Protein AF-A0A349JXS8-F1 (afdb_monomer_lite)

Sequence (190 aa):
MELCLYDNEHGYYSSHVRTIGAGGDFAPTPTLAGILAKALAQTIRLSGLQDVIEIGAGHLATALRRELKPPFLRFRKQPRYHLVERAPRLQSVLRKQLGCSVRFHATMENALQATSGTAFIFSNELVDAFTVRVFRKGEGHWQELVLEASRTGIEEQWHPAGRLPDSSLLRQSWTSGQRLEVHASCRQWL

Structure (mmCIF, N/CA/C/O backbone):
data_AF-A0A349JXS8-F1
#
_entry.id   AF-A0A349JXS8-F1
#
loop_
_atom_site.group_PDB
_atom_site.id
_atom_site.type_symbol
_atom_site.label_atom_id
_atom_site.label_alt_id
_atom_site.label_comp_id
_atom_site.label_asym_id
_atom_site.label_entity_id
_atom_site.label_seq_id
_atom_site.pdbx_PDB_ins_code
_atom_site.Cartn_x
_atom_site.Cartn_y
_atom_site.Cartn_z
_atom_site.occupancy
_atom_site.B_iso_or_equiv
_atom_site.auth_seq_id
_atom_site.auth_comp_id
_atom_site.auth_asym_id
_atom_site.auth_atom_id
_atom_site.pdbx_PDB_model_num
ATOM 1 N N . MET A 1 1 ? 11.275 -3.592 -9.432 1.00 89.88 1 MET A N 1
ATOM 2 C CA . MET A 1 1 ? 10.717 -3.199 -8.116 1.00 89.88 1 MET A CA 1
ATOM 3 C C . MET A 1 1 ? 10.484 -4.384 -7.191 1.00 89.88 1 MET A C 1
ATOM 5 O O . MET A 1 1 ? 10.912 -4.297 -6.054 1.00 89.88 1 MET A O 1
ATOM 9 N N . GLU A 1 2 ? 9.843 -5.473 -7.637 1.00 88.62 2 GLU A N 1
ATOM 10 C CA . GLU A 1 2 ? 9.452 -6.589 -6.751 1.00 88.62 2 GLU A CA 1
ATOM 11 C C . GLU A 1 2 ? 10.600 -7.140 -5.897 1.00 88.62 2 GLU A C 1
ATOM 13 O O . GLU A 1 2 ? 10.480 -7.175 -4.677 1.00 88.62 2 GLU A O 1
ATOM 18 N N . LEU A 1 3 ? 11.741 -7.451 -6.523 1.00 88.25 3 LEU A N 1
ATOM 19 C CA . LEU A 1 3 ? 12.951 -7.898 -5.824 1.00 88.25 3 LEU A CA 1
ATOM 20 C C . LEU A 1 3 ? 13.430 -6.874 -4.781 1.00 88.25 3 LEU A C 1
ATOM 22 O O . LEU A 1 3 ? 13.660 -7.215 -3.629 1.00 88.25 3 LEU A O 1
ATOM 26 N N . CYS A 1 4 ? 13.530 -5.598 -5.157 1.00 88.00 4 CYS A N 1
ATOM 27 C CA . CYS A 1 4 ? 14.042 -4.549 -4.272 1.00 88.00 4 CYS A CA 1
ATOM 28 C C . CYS A 1 4 ? 13.123 -4.264 -3.075 1.00 88.00 4 CYS A C 1
ATOM 30 O O . CYS A 1 4 ? 13.606 -3.841 -2.029 1.00 88.00 4 CYS A O 1
ATOM 32 N N . LEU A 1 5 ? 11.809 -4.458 -3.219 1.00 82.69 5 LEU A N 1
ATOM 33 C CA . LEU A 1 5 ? 10.831 -4.134 -2.179 1.00 82.69 5 LEU A CA 1
ATOM 34 C C . LEU A 1 5 ? 10.486 -5.336 -1.298 1.00 82.69 5 LEU A C 1
ATOM 36 O O . LEU A 1 5 ? 10.387 -5.183 -0.082 1.00 82.69 5 LEU A O 1
ATOM 40 N N . TYR A 1 6 ? 10.309 -6.514 -1.897 1.00 82.06 6 TYR A N 1
ATOM 41 C CA . TYR A 1 6 ? 9.624 -7.642 -1.262 1.00 82.06 6 TYR A CA 1
ATOM 42 C C . TYR A 1 6 ? 10.435 -8.935 -1.199 1.00 82.06 6 TYR A C 1
ATOM 44 O O . TYR A 1 6 ? 9.942 -9.897 -0.610 1.00 82.06 6 TYR A O 1
ATOM 52 N N . ASP A 1 7 ? 11.651 -8.983 -1.755 1.00 87.56 7 ASP A N 1
ATOM 53 C CA . ASP A 1 7 ? 12.538 -10.132 -1.546 1.00 87.56 7 ASP A CA 1
ATOM 54 C C . ASP A 1 7 ? 12.690 -10.431 -0.046 1.00 87.56 7 ASP A C 1
ATOM 56 O O . ASP A 1 7 ? 12.761 -9.513 0.772 1.00 87.56 7 ASP A O 1
ATOM 60 N N . ASN A 1 8 ? 12.693 -11.706 0.337 1.00 79.12 8 ASN A N 1
ATOM 61 C CA . ASN A 1 8 ? 12.634 -12.090 1.750 1.00 79.12 8 ASN A CA 1
ATOM 62 C C . ASN A 1 8 ? 13.897 -11.687 2.527 1.00 79.12 8 ASN A C 1
ATOM 64 O O . ASN A 1 8 ? 13.804 -11.377 3.715 1.00 79.12 8 ASN A O 1
ATOM 68 N N . GLU A 1 9 ? 15.058 -11.690 1.871 1.00 81.56 9 GLU A N 1
ATOM 69 C CA . GLU A 1 9 ? 16.355 -11.438 2.506 1.00 81.56 9 GLU A CA 1
ATOM 70 C C . GLU A 1 9 ? 16.818 -9.994 2.291 1.00 81.56 9 GLU A C 1
ATOM 72 O O . GLU A 1 9 ? 17.279 -9.330 3.221 1.00 81.56 9 GLU A O 1
ATOM 77 N N . HIS A 1 10 ? 16.646 -9.473 1.078 1.00 82.75 10 HIS A N 1
ATOM 78 C CA . HIS A 1 10 ? 17.210 -8.193 0.648 1.00 82.75 10 HIS A CA 1
ATOM 79 C C . HIS A 1 10 ? 16.150 -7.119 0.387 1.00 82.75 10 HIS A C 1
ATOM 81 O O . HIS A 1 10 ? 16.497 -5.946 0.255 1.00 82.75 10 HIS A O 1
ATOM 87 N N . GLY A 1 11 ? 14.868 -7.489 0.339 1.00 83.62 11 GLY A N 1
ATOM 88 C CA . GLY A 1 11 ? 13.778 -6.565 0.053 1.00 83.62 11 GLY A CA 1
ATOM 89 C C . GLY A 1 11 ? 13.603 -5.532 1.160 1.00 83.62 11 GLY A C 1
ATOM 90 O O . GLY A 1 11 ? 13.585 -5.867 2.346 1.00 83.62 11 GLY A O 1
ATOM 91 N N . TYR A 1 12 ? 13.433 -4.268 0.778 1.00 80.31 12 TYR A N 1
ATOM 92 C CA . TYR A 1 12 ? 13.311 -3.143 1.701 1.00 80.31 12 TYR A CA 1
ATOM 93 C C . TYR A 1 12 ? 12.241 -3.377 2.784 1.00 80.31 12 TYR A C 1
ATOM 95 O O . TYR A 1 12 ? 12.527 -3.248 3.979 1.00 80.31 12 TYR A O 1
ATOM 103 N N . TYR A 1 13 ? 11.033 -3.810 2.401 1.00 74.81 13 TYR A N 1
ATOM 104 C CA . TYR A 1 13 ? 9.946 -4.054 3.355 1.00 74.81 13 TYR A CA 1
ATOM 105 C C . TYR A 1 13 ? 10.142 -5.324 4.197 1.00 74.81 13 TYR A C 1
ATOM 107 O O . TYR A 1 13 ? 9.644 -5.397 5.323 1.00 74.81 13 TYR A O 1
ATOM 115 N N . SER A 1 14 ? 10.892 -6.304 3.692 1.00 71.81 14 SER A N 1
ATOM 116 C CA . SER A 1 14 ? 11.124 -7.586 4.368 1.00 71.81 14 SER A CA 1
ATOM 117 C C . SER A 1 14 ? 12.258 -7.512 5.396 1.00 71.81 14 SER A C 1
ATOM 119 O O . SER A 1 14 ? 12.104 -7.978 6.529 1.00 71.81 14 SER A O 1
ATOM 121 N N . SER A 1 15 ? 13.391 -6.896 5.044 1.00 68.50 15 SER A N 1
ATOM 122 C CA . SER A 1 15 ? 14.611 -6.930 5.861 1.00 68.50 15 SER A CA 1
ATOM 123 C C . SER A 1 15 ? 14.929 -5.615 6.577 1.00 68.50 15 SER A C 1
ATOM 125 O O . SER A 1 15 ? 15.441 -5.642 7.708 1.00 68.50 15 SER A O 1
ATOM 127 N N . HIS A 1 16 ? 14.554 -4.469 6.000 1.00 61.09 16 HIS A N 1
ATOM 128 C CA . HIS A 1 16 ? 14.987 -3.151 6.480 1.00 61.09 16 HIS A CA 1
ATOM 129 C C . HIS A 1 16 ? 13.964 -2.407 7.338 1.00 61.09 16 HIS A C 1
ATOM 131 O O . HIS A 1 16 ? 14.353 -1.493 8.068 1.00 61.09 16 HIS A O 1
ATOM 137 N N . VAL A 1 17 ? 12.695 -2.826 7.371 1.00 58.53 17 VAL A N 1
ATOM 138 C CA . VAL A 1 17 ? 11.702 -2.181 8.244 1.00 58.53 17 VAL A CA 1
ATOM 139 C C . VAL A 1 17 ? 11.952 -2.570 9.701 1.00 58.53 17 VAL A C 1
ATOM 141 O O . VAL A 1 17 ? 11.434 -3.553 10.236 1.00 58.53 17 VAL A O 1
ATOM 144 N N . ARG A 1 18 ? 12.814 -1.790 10.359 1.00 52.78 18 ARG A N 1
ATOM 145 C CA . ARG A 1 18 ? 13.122 -1.914 11.787 1.00 52.78 18 ARG A CA 1
ATOM 146 C C . ARG A 1 18 ? 12.075 -1.210 12.653 1.00 52.78 18 ARG A C 1
ATOM 148 O O . ARG A 1 18 ? 11.814 -1.687 13.756 1.00 52.78 18 ARG A O 1
ATOM 155 N N . THR A 1 19 ? 11.443 -0.144 12.154 1.00 51.47 19 THR A N 1
ATOM 156 C CA . THR A 1 19 ? 10.466 0.675 12.893 1.00 51.47 19 THR A CA 1
ATOM 157 C C . THR A 1 19 ? 9.441 1.343 11.972 1.00 51.47 19 THR A C 1
ATOM 159 O O . THR A 1 19 ? 9.799 1.855 10.919 1.00 51.47 19 THR A O 1
ATOM 162 N N . ILE A 1 20 ? 8.178 1.402 12.411 1.00 54.22 20 ILE A N 1
ATOM 163 C CA . ILE A 1 20 ? 7.131 2.279 11.856 1.00 54.22 20 ILE A CA 1
ATOM 164 C C . ILE A 1 20 ? 7.114 3.563 12.708 1.00 54.22 20 ILE A C 1
ATOM 166 O O . ILE A 1 20 ? 6.887 3.474 13.918 1.00 54.22 20 ILE A O 1
ATOM 170 N N . GLY A 1 21 ? 7.342 4.743 12.115 1.00 54.16 21 GLY A N 1
ATOM 171 C CA . GLY A 1 21 ? 7.284 6.046 12.807 1.00 54.16 21 GLY A CA 1
ATOM 172 C C . GLY A 1 21 ? 8.467 6.975 12.507 1.00 54.16 21 GLY A C 1
ATOM 173 O O . GLY A 1 21 ? 9.264 6.668 11.635 1.00 54.16 21 GLY A O 1
ATOM 174 N N . ALA A 1 22 ? 8.581 8.086 13.252 1.00 46.62 22 ALA A N 1
ATOM 175 C CA . ALA A 1 22 ? 9.422 9.279 13.005 1.00 46.62 22 ALA A CA 1
ATOM 176 C C . ALA A 1 22 ? 10.937 9.084 12.730 1.00 46.62 22 ALA A C 1
ATOM 178 O O . ALA A 1 22 ? 11.629 10.067 12.493 1.00 46.62 22 ALA A O 1
ATOM 179 N N . GLY A 1 23 ? 11.451 7.854 12.774 1.00 48.62 23 GLY A N 1
ATOM 180 C CA . GLY A 1 23 ? 12.823 7.501 12.389 1.00 48.62 23 GLY A CA 1
ATOM 181 C C . GLY A 1 23 ? 12.916 6.541 11.195 1.00 48.62 23 GLY A C 1
ATOM 182 O O . GLY A 1 23 ? 13.967 5.943 11.003 1.00 48.62 23 GLY A O 1
ATOM 183 N N . GLY A 1 24 ? 11.824 6.325 10.457 1.00 55.38 24 GLY A N 1
ATOM 184 C CA . GLY A 1 24 ? 11.805 5.568 9.202 1.00 55.38 24 GLY A CA 1
ATOM 185 C C . GLY A 1 24 ? 11.680 6.490 7.990 1.00 55.38 24 GLY A C 1
ATOM 186 O O . GLY A 1 24 ? 11.172 7.604 8.112 1.00 55.38 24 GLY A O 1
ATOM 187 N N . ASP A 1 25 ? 12.091 5.999 6.820 1.00 55.94 25 ASP A N 1
ATOM 188 C CA . ASP A 1 25 ? 12.195 6.789 5.579 1.00 55.94 25 ASP A CA 1
ATOM 189 C C . ASP A 1 25 ? 10.840 7.312 5.054 1.00 55.94 25 ASP A C 1
ATOM 191 O O . ASP A 1 25 ? 10.799 8.209 4.219 1.00 55.94 25 ASP A O 1
ATOM 195 N N . PHE A 1 26 ? 9.728 6.788 5.585 1.00 54.62 26 PHE A N 1
ATOM 196 C CA . PHE A 1 26 ? 8.354 7.063 5.147 1.00 54.62 26 PHE A CA 1
ATOM 197 C C . PHE A 1 26 ? 7.453 7.595 6.268 1.00 54.62 26 PHE A C 1
ATOM 199 O O . PHE A 1 26 ? 6.250 7.357 6.269 1.00 54.62 26 PHE A O 1
ATOM 206 N N . ALA A 1 27 ? 8.004 8.255 7.288 1.00 55.78 27 ALA A N 1
ATOM 207 C CA . ALA A 1 27 ? 7.174 8.819 8.349 1.00 55.78 27 ALA A CA 1
ATOM 208 C C . ALA A 1 27 ? 6.553 10.155 7.907 1.00 55.78 27 ALA A C 1
ATOM 210 O O . ALA A 1 27 ? 7.287 11.139 7.773 1.00 55.78 27 ALA A O 1
ATOM 211 N N . PRO A 1 28 ? 5.214 10.269 7.774 1.00 56.38 28 PRO A N 1
ATOM 212 C CA . PRO A 1 28 ? 4.590 11.581 7.743 1.00 56.38 28 PRO A CA 1
ATOM 213 C C . PRO A 1 28 ? 4.940 12.295 9.048 1.00 56.38 28 PRO A C 1
ATOM 215 O O . PRO A 1 28 ? 5.047 11.658 10.105 1.00 56.38 28 PRO A O 1
ATOM 218 N N . THR A 1 29 ? 5.080 13.620 9.008 1.00 60.66 29 THR A N 1
ATOM 219 C CA . THR A 1 29 ? 5.251 14.376 10.254 1.00 60.66 29 THR A CA 1
ATOM 220 C C . THR A 1 29 ? 4.108 14.015 11.220 1.00 60.66 29 THR A C 1
ATOM 222 O O . THR A 1 29 ? 2.950 13.937 10.790 1.00 60.66 29 THR A O 1
ATOM 225 N N . PRO A 1 30 ? 4.379 13.788 12.521 1.00 64.88 30 PRO A N 1
ATOM 226 C CA . PRO A 1 30 ? 3.350 13.375 13.482 1.00 64.88 30 PRO A CA 1
ATOM 227 C C . PRO A 1 30 ? 2.107 14.283 13.487 1.00 64.88 30 PRO A C 1
ATOM 229 O O . PRO A 1 30 ? 0.989 13.828 13.736 1.00 64.88 30 PRO A O 1
ATOM 232 N N . THR A 1 31 ? 2.294 15.564 13.160 1.00 61.56 31 THR A N 1
ATOM 233 C CA . THR A 1 31 ? 1.234 16.565 12.998 1.00 61.56 31 THR A CA 1
ATOM 234 C C . THR A 1 31 ? 0.259 16.216 11.872 1.00 61.56 31 THR A C 1
ATOM 236 O O . THR A 1 31 ? -0.954 16.276 12.080 1.00 61.56 31 THR A O 1
ATOM 239 N N . LEU A 1 32 ? 0.759 15.809 10.699 1.00 77.38 32 LEU A N 1
ATOM 240 C CA . LEU A 1 32 ? -0.082 15.448 9.555 1.00 77.38 32 LEU A CA 1
ATOM 241 C C . LEU A 1 32 ? -0.890 14.177 9.845 1.00 77.38 32 LEU A C 1
ATOM 243 O O . LEU A 1 32 ? -2.099 14.142 9.609 1.00 77.38 32 LEU A O 1
ATOM 247 N N . ALA A 1 33 ? -0.248 13.176 10.457 1.00 78.62 33 ALA A N 1
ATOM 248 C CA . ALA A 1 33 ? -0.912 11.942 10.871 1.00 78.62 33 ALA A CA 1
ATOM 249 C C . ALA A 1 33 ? -2.049 12.204 11.877 1.00 78.62 33 ALA A C 1
ATOM 251 O O . ALA A 1 33 ? -3.106 11.582 11.790 1.00 78.62 33 ALA A O 1
ATOM 252 N N . GLY A 1 34 ? -1.871 13.151 12.805 1.00 85.75 34 GLY A N 1
ATOM 253 C CA . GLY A 1 34 ? -2.906 13.532 13.770 1.00 85.75 34 GLY A CA 1
ATOM 254 C C . GLY A 1 34 ? -4.137 14.182 13.128 1.00 85.75 34 GLY A C 1
ATOM 255 O O . GLY A 1 34 ? -5.267 13.819 13.461 1.00 85.75 34 GLY A O 1
ATOM 256 N N . ILE A 1 35 ? -3.936 15.115 12.192 1.00 89.38 35 ILE A N 1
ATOM 257 C CA . ILE A 1 35 ? -5.039 15.786 11.482 1.00 89.38 35 ILE A CA 1
ATOM 258 C C . ILE A 1 35 ? -5.816 14.774 10.635 1.00 89.38 35 ILE A C 1
ATOM 260 O O . ILE A 1 35 ? -7.047 14.718 10.719 1.00 89.38 35 ILE A O 1
ATOM 264 N N . LEU A 1 36 ? -5.103 13.935 9.879 1.00 90.19 36 LEU A N 1
ATOM 265 C CA . LEU A 1 36 ? -5.710 12.901 9.045 1.00 90.19 36 LEU A CA 1
ATOM 266 C C . LEU A 1 36 ? -6.485 11.879 9.888 1.00 90.19 36 LEU A C 1
ATOM 268 O O . LEU A 1 36 ? -7.635 11.570 9.578 1.00 90.19 36 LEU A O 1
ATOM 272 N N . ALA A 1 37 ? -5.904 11.416 10.998 1.00 91.94 37 ALA A N 1
ATOM 273 C CA . ALA A 1 37 ? -6.568 10.508 11.929 1.00 91.94 37 ALA A CA 1
ATOM 274 C C . ALA A 1 37 ? -7.878 11.091 12.471 1.00 91.94 37 ALA A C 1
ATOM 276 O O . ALA A 1 37 ? -8.882 10.383 12.547 1.00 91.94 37 ALA A O 1
ATOM 277 N N . LYS A 1 38 ? -7.896 12.382 12.822 1.00 92.50 38 LYS A N 1
ATOM 278 C CA . LYS A 1 38 ? -9.097 13.048 13.336 1.00 92.50 38 LYS A CA 1
ATOM 279 C C . LYS A 1 38 ? -10.196 13.127 12.276 1.00 92.50 38 LYS A C 1
ATOM 281 O O . LYS A 1 38 ? -11.349 12.812 12.576 1.00 92.50 38 LYS A O 1
ATOM 286 N N . ALA A 1 39 ? -9.838 13.496 11.045 1.00 93.56 39 ALA A N 1
ATOM 287 C CA . ALA A 1 39 ? -10.770 13.538 9.920 1.00 93.56 39 ALA A CA 1
ATOM 288 C C . ALA A 1 39 ? -11.343 12.144 9.613 1.00 93.56 39 ALA A C 1
ATOM 290 O O . ALA A 1 39 ? -12.562 11.970 9.576 1.00 93.56 39 ALA A O 1
ATOM 291 N N . LEU A 1 40 ? -10.485 11.124 9.505 1.00 94.06 40 LEU A N 1
ATOM 292 C CA . LEU A 1 40 ? -10.905 9.736 9.289 1.00 94.06 40 LEU A CA 1
ATOM 293 C C . LEU A 1 40 ? -11.802 9.225 10.415 1.00 94.06 40 LEU A C 1
ATOM 295 O O . LEU A 1 40 ? -12.845 8.631 10.152 1.00 94.06 40 LEU A O 1
ATOM 299 N N . ALA A 1 41 ? -11.457 9.495 11.675 1.00 93.38 41 ALA A N 1
ATOM 300 C CA . ALA A 1 41 ? -12.266 9.081 12.815 1.00 93.38 41 ALA A CA 1
ATOM 301 C C . ALA A 1 41 ? -13.658 9.730 12.818 1.00 93.38 41 ALA A C 1
ATOM 303 O O . ALA A 1 41 ? -14.605 9.146 13.349 1.00 93.38 41 ALA A O 1
ATOM 304 N N . GLN A 1 42 ? -13.806 10.938 12.268 1.00 92.31 42 GLN A N 1
ATOM 305 C CA . GLN A 1 42 ? -15.110 11.567 12.078 1.00 92.31 42 GLN A CA 1
ATOM 306 C C . GLN A 1 42 ? -15.893 10.874 10.960 1.00 92.31 42 GLN A C 1
ATOM 308 O O . GLN A 1 42 ? -17.037 10.485 11.190 1.00 92.31 42 GLN A O 1
ATOM 313 N N . THR A 1 43 ? -15.277 10.647 9.800 1.00 94.19 43 THR A N 1
ATOM 314 C CA . THR A 1 43 ? -15.910 9.961 8.661 1.00 94.19 43 THR A CA 1
ATOM 315 C C . THR A 1 43 ? -16.351 8.542 9.022 1.00 94.19 43 THR A C 1
ATOM 317 O O . THR A 1 43 ? -17.492 8.167 8.766 1.00 94.19 43 THR A O 1
ATOM 320 N N . ILE A 1 44 ? -15.502 7.782 9.720 1.00 93.75 44 ILE A N 1
ATOM 321 C CA . ILE A 1 44 ? -15.827 6.445 10.235 1.00 93.75 44 ILE A CA 1
ATOM 322 C C . ILE A 1 44 ? -17.059 6.503 11.141 1.00 93.75 44 ILE A C 1
ATOM 324 O O . ILE A 1 44 ? -17.981 5.709 10.982 1.00 93.75 44 ILE A O 1
ATOM 328 N N . ARG A 1 45 ? -17.127 7.462 12.072 1.00 90.75 45 ARG A N 1
ATOM 329 C CA . ARG A 1 45 ? -18.293 7.603 12.958 1.00 90.75 45 ARG A CA 1
ATOM 330 C C . ARG A 1 45 ? -19.565 7.975 12.205 1.00 90.75 45 ARG A C 1
ATOM 332 O O . ARG A 1 45 ? -20.626 7.472 12.560 1.00 90.75 45 ARG A O 1
ATOM 339 N N . LEU A 1 46 ? -19.461 8.851 11.207 1.00 92.31 46 LEU A N 1
ATOM 340 C CA . LEU A 1 46 ? -20.588 9.259 10.368 1.00 92.31 46 LEU A CA 1
ATOM 341 C C . LEU A 1 46 ? -21.093 8.115 9.483 1.00 92.31 46 LEU A C 1
ATOM 343 O O . LEU A 1 46 ? -22.288 8.056 9.222 1.00 92.31 46 LEU A O 1
ATOM 347 N N . SER A 1 47 ? -20.218 7.185 9.085 1.00 93.81 47 SER A N 1
ATOM 348 C CA . SER A 1 47 ? -20.619 6.006 8.307 1.00 93.81 47 SER A CA 1
ATOM 349 C C . SER A 1 47 ? -21.572 5.072 9.065 1.00 93.81 47 SER A C 1
ATOM 351 O O . SER A 1 47 ? -22.290 4.295 8.446 1.00 93.81 47 SER A O 1
ATOM 353 N N . GLY A 1 48 ? -21.562 5.110 10.404 1.00 91.19 48 GLY A N 1
ATOM 354 C CA . GLY A 1 48 ? -22.335 4.194 11.248 1.00 91.19 48 GLY A CA 1
ATOM 355 C C . GLY A 1 48 ? -21.830 2.745 11.246 1.00 91.19 48 GLY A C 1
ATOM 356 O O . GLY A 1 48 ? -22.403 1.906 11.941 1.00 91.19 48 GLY A O 1
ATOM 357 N N . LEU A 1 49 ? -20.757 2.443 10.508 1.00 93.50 49 LEU A N 1
ATOM 358 C CA . LEU A 1 49 ? -20.203 1.099 10.392 1.00 93.50 49 LEU A CA 1
ATOM 359 C C . LEU A 1 49 ? -19.447 0.700 11.663 1.00 93.50 49 LEU A C 1
ATOM 361 O O . LEU A 1 49 ? -18.681 1.471 12.246 1.00 93.50 49 LEU A O 1
ATOM 365 N N .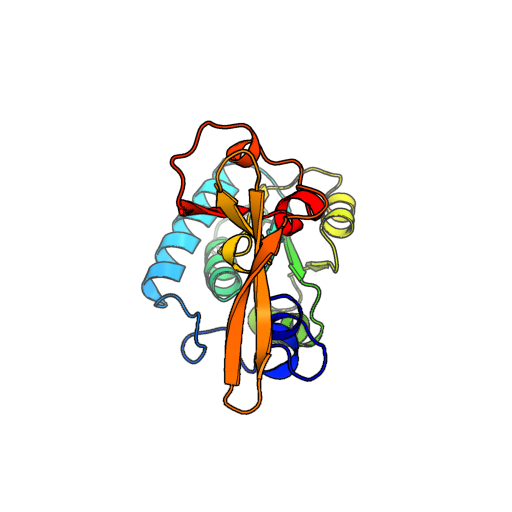 GLN A 1 50 ? -19.679 -0.538 12.098 1.00 93.38 50 GLN A N 1
ATOM 366 C CA . GLN A 1 50 ? -19.092 -1.086 13.319 1.00 93.38 50 GLN A CA 1
ATOM 367 C C . GLN A 1 50 ? -17.663 -1.596 13.101 1.00 93.38 50 GLN A C 1
ATOM 369 O O . GLN A 1 50 ? -16.880 -1.610 14.054 1.00 93.38 50 GLN A O 1
ATOM 374 N N . ASP A 1 51 ? -17.323 -2.004 11.882 1.00 95.88 51 ASP A N 1
ATOM 375 C CA . ASP A 1 51 ? -16.021 -2.551 11.516 1.00 95.88 51 ASP A CA 1
ATOM 376 C C . ASP A 1 51 ? -15.259 -1.588 10.617 1.00 95.88 51 ASP A C 1
ATOM 378 O O . ASP A 1 51 ? -15.815 -1.007 9.685 1.00 95.88 51 ASP A O 1
ATOM 382 N N . VAL A 1 52 ? -13.971 -1.440 10.902 1.00 96.19 52 VAL A N 1
ATOM 383 C CA . VAL A 1 52 ? -13.034 -0.623 10.136 1.00 96.19 52 VAL A CA 1
ATOM 384 C C . VAL A 1 52 ? -11.880 -1.517 9.721 1.00 96.19 52 VAL A C 1
ATOM 386 O O . VAL A 1 52 ? -11.243 -2.116 10.588 1.00 96.19 52 VAL A O 1
ATOM 389 N N . ILE A 1 53 ? -11.610 -1.594 8.422 1.00 96.25 53 ILE A N 1
ATOM 390 C CA . ILE A 1 53 ? -10.476 -2.320 7.853 1.00 96.25 53 ILE A CA 1
ATOM 391 C C . ILE A 1 53 ? -9.473 -1.299 7.311 1.00 96.25 53 ILE A C 1
ATOM 393 O O . ILE A 1 53 ? -9.812 -0.504 6.438 1.00 96.25 53 ILE A O 1
ATOM 397 N N . GLU A 1 54 ? -8.242 -1.336 7.814 1.00 94.25 54 GLU A N 1
ATOM 398 C CA . GLU A 1 54 ? -7.100 -0.641 7.213 1.00 94.25 54 GLU A CA 1
ATOM 399 C C . GLU A 1 54 ? -6.188 -1.650 6.517 1.00 94.25 54 GLU A C 1
ATOM 401 O O . GLU A 1 54 ? -5.822 -2.673 7.103 1.00 94.25 54 GLU A O 1
ATOM 406 N N . ILE A 1 55 ? -5.799 -1.354 5.281 1.00 91.88 55 ILE A N 1
ATOM 407 C CA . ILE A 1 55 ? -4.851 -2.168 4.514 1.00 91.88 55 ILE A CA 1
ATOM 408 C C . ILE A 1 55 ? -3.496 -1.459 4.479 1.00 91.88 55 ILE A C 1
ATOM 410 O O . ILE A 1 55 ? -3.450 -0.266 4.177 1.00 91.88 55 ILE A O 1
ATOM 414 N N . GLY A 1 56 ? -2.409 -2.188 4.753 1.00 84.00 56 GLY A N 1
ATOM 415 C CA . GLY A 1 56 ? -1.056 -1.614 4.769 1.00 84.00 56 GLY A CA 1
ATOM 416 C C . GLY A 1 56 ? -0.836 -0.686 5.965 1.00 84.00 56 GLY A C 1
ATOM 417 O O . GLY A 1 56 ? -0.362 0.435 5.820 1.00 84.00 56 GLY A O 1
ATOM 418 N N . ALA A 1 57 ? -1.263 -1.126 7.149 1.00 79.00 57 ALA A N 1
ATOM 419 C CA . ALA A 1 57 ? -1.326 -0.280 8.332 1.00 79.00 57 ALA A CA 1
ATOM 420 C C . ALA A 1 57 ? 0.051 0.258 8.754 1.00 79.00 57 ALA A C 1
ATOM 422 O O . ALA A 1 57 ? 0.979 -0.500 9.038 1.00 79.00 57 ALA A O 1
ATOM 423 N N . GLY A 1 58 ? 0.150 1.583 8.857 1.00 76.75 58 GLY A N 1
ATOM 424 C CA . GLY A 1 58 ? 1.388 2.288 9.185 1.00 76.75 58 GLY A CA 1
ATOM 425 C C . GLY A 1 58 ? 1.281 3.139 10.449 1.00 76.75 58 GLY A C 1
ATOM 426 O O . GLY A 1 58 ? 0.588 2.814 11.415 1.00 76.75 58 GLY A O 1
ATOM 427 N N . HIS A 1 59 ? 1.970 4.281 10.452 1.00 73.12 59 HI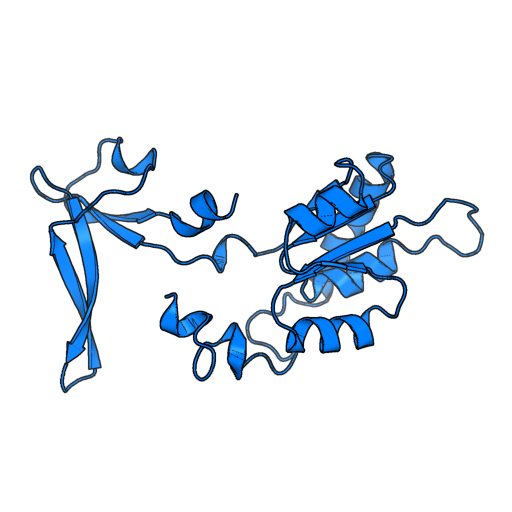S A N 1
ATOM 428 C CA . HIS A 1 59 ? 1.969 5.204 11.591 1.00 73.12 59 HIS A CA 1
ATOM 429 C C . HIS A 1 59 ? 0.564 5.755 11.905 1.00 73.12 59 HIS A C 1
ATOM 431 O O . HIS A 1 59 ? 0.205 5.944 13.074 1.00 73.12 59 HIS A O 1
ATOM 437 N N . LEU A 1 60 ? -0.252 5.946 10.863 1.00 84.75 60 LEU A N 1
ATOM 438 C CA . LEU A 1 60 ? -1.619 6.446 10.967 1.00 84.75 60 LEU A CA 1
ATOM 439 C C . LEU A 1 60 ? -2.502 5.560 11.854 1.00 84.75 60 LEU A C 1
ATOM 441 O O . LEU A 1 60 ? -3.321 6.097 12.599 1.00 84.75 60 LEU A O 1
ATOM 445 N N . ALA A 1 61 ? -2.280 4.242 11.865 1.00 88.00 61 ALA A N 1
ATOM 446 C CA . ALA A 1 61 ? -3.063 3.304 12.663 1.00 88.00 61 ALA A CA 1
ATOM 447 C C . ALA A 1 61 ? -3.039 3.646 14.160 1.00 88.00 61 ALA A C 1
ATOM 449 O O . ALA A 1 61 ? -4.056 3.557 14.851 1.00 88.00 61 ALA A O 1
ATOM 450 N N . THR A 1 62 ? -1.890 4.104 14.674 1.00 86.69 62 THR A N 1
ATOM 451 C CA . THR A 1 62 ? -1.748 4.480 16.092 1.00 86.69 62 THR A CA 1
ATOM 452 C C . THR A 1 62 ? -2.494 5.771 16.407 1.00 86.69 62 THR A C 1
ATOM 454 O O . THR A 1 62 ? -3.215 5.847 17.408 1.00 86.69 62 THR A O 1
ATOM 457 N N . ALA A 1 63 ? -2.369 6.775 15.535 1.00 89.00 63 ALA A N 1
ATOM 458 C CA . ALA A 1 63 ? -3.089 8.035 15.674 1.00 89.00 63 ALA A CA 1
ATOM 459 C C . ALA A 1 63 ? -4.607 7.811 15.570 1.00 89.00 63 ALA A C 1
ATOM 461 O O . ALA A 1 63 ? -5.356 8.229 16.454 1.00 89.00 63 ALA A O 1
ATOM 462 N N . LEU A 1 64 ? -5.061 7.061 14.563 1.00 90.50 64 LEU A N 1
ATOM 463 C CA . LEU A 1 64 ? -6.471 6.750 14.358 1.00 90.50 64 LEU A CA 1
ATOM 464 C C . LEU A 1 64 ? -7.042 5.913 15.504 1.00 90.50 64 LEU A C 1
ATOM 466 O O . LEU A 1 64 ? -8.124 6.215 16.004 1.00 90.50 64 LEU A O 1
ATOM 470 N N . ARG A 1 65 ? -6.307 4.914 16.007 1.00 88.62 65 ARG A N 1
ATOM 471 C CA . ARG A 1 65 ? -6.736 4.118 17.167 1.00 88.62 65 ARG A CA 1
ATOM 472 C C . ARG A 1 65 ? -7.033 4.990 18.384 1.00 88.62 65 ARG A C 1
ATOM 474 O O . ARG A 1 65 ? -7.981 4.679 19.112 1.00 88.62 65 ARG A O 1
ATOM 481 N N . ARG A 1 66 ? -6.230 6.037 18.618 1.00 88.12 66 ARG A N 1
ATOM 482 C CA . ARG A 1 66 ? -6.451 7.019 19.689 1.00 88.12 66 ARG A CA 1
ATOM 483 C C . ARG A 1 66 ? -7.703 7.842 19.418 1.00 88.12 66 ARG A C 1
ATOM 485 O O . ARG A 1 66 ? -8.551 7.929 20.300 1.00 88.12 66 ARG A O 1
ATOM 492 N N . GLU A 1 67 ? -7.850 8.357 18.201 1.00 90.12 67 GLU A N 1
ATOM 493 C CA . GLU A 1 67 ? -9.014 9.154 17.809 1.00 90.12 67 GLU A CA 1
ATOM 494 C C . GLU A 1 67 ? -10.318 8.351 17.806 1.00 90.12 67 GLU A C 1
ATOM 496 O O . GLU A 1 67 ? -11.372 8.939 18.017 1.00 90.12 67 GLU A O 1
ATOM 501 N N . LEU A 1 68 ? -10.288 7.028 17.604 1.00 87.81 68 LEU A N 1
ATOM 502 C CA . LEU A 1 68 ? -11.463 6.147 17.646 1.00 87.81 68 LEU A CA 1
ATOM 503 C C . LEU A 1 68 ? -11.899 5.765 19.069 1.00 87.81 68 LEU A C 1
ATOM 505 O O . LEU A 1 68 ? -13.038 5.319 19.245 1.00 87.81 68 LEU A O 1
ATOM 509 N N . LYS A 1 69 ? -11.053 5.943 20.096 1.00 82.94 69 LYS A N 1
ATOM 510 C CA . LYS A 1 69 ? -11.468 5.711 21.490 1.00 82.94 69 LYS A CA 1
ATOM 511 C C . LYS A 1 69 ? -12.534 6.746 21.876 1.00 82.94 69 LYS A C 1
ATOM 513 O O . LYS A 1 69 ? -12.303 7.944 21.708 1.00 82.94 69 LYS A O 1
ATOM 518 N N . PRO A 1 70 ? -13.718 6.331 22.358 1.00 70.31 70 PRO A N 1
ATOM 519 C CA . PRO A 1 70 ? -14.701 7.283 22.851 1.00 70.31 70 PRO A CA 1
ATOM 520 C C . PRO A 1 70 ? -14.158 8.004 24.098 1.00 70.31 70 PRO A C 1
ATOM 522 O O . PRO A 1 70 ? -13.408 7.403 24.872 1.00 70.31 70 PRO A O 1
ATOM 525 N N . PRO A 1 71 ? -14.550 9.268 24.338 1.00 68.06 71 PRO A N 1
ATOM 526 C CA . PRO A 1 71 ? -14.367 9.889 25.645 1.00 68.06 71 PRO A CA 1
ATOM 527 C C . PRO A 1 71 ? -15.046 9.022 26.715 1.00 68.06 71 PRO A C 1
ATOM 529 O O . PRO A 1 71 ? -16.152 8.538 26.471 1.00 68.06 71 PRO A O 1
ATOM 532 N N . PHE A 1 72 ? -14.422 8.872 27.890 1.00 60.00 72 PHE A N 1
ATOM 533 C CA . PHE A 1 72 ? -14.877 8.023 29.012 1.00 60.00 72 PHE A CA 1
ATOM 534 C C . PHE A 1 72 ? -16.368 8.173 29.386 1.00 60.00 72 PHE A C 1
ATOM 536 O O . PHE A 1 72 ? -16.955 7.263 29.956 1.00 60.00 72 PHE A O 1
ATOM 543 N N . LEU A 1 73 ? -16.988 9.303 29.040 1.00 56.25 73 LEU A N 1
ATOM 544 C CA . LEU A 1 73 ? -18.369 9.660 29.374 1.00 56.25 73 LEU A CA 1
ATOM 545 C C . LEU A 1 73 ? -19.411 9.294 28.296 1.00 56.25 73 LEU A C 1
ATOM 547 O O . LEU A 1 73 ? -20.596 9.550 28.490 1.00 56.25 73 LEU A O 1
ATOM 551 N N . ARG A 1 74 ? -19.019 8.736 27.139 1.00 59.84 74 ARG A N 1
ATOM 552 C CA . ARG A 1 74 ? -19.960 8.383 26.055 1.00 59.84 74 ARG A CA 1
ATOM 553 C C . ARG A 1 74 ? -20.072 6.867 25.880 1.00 59.84 74 ARG A C 1
ATOM 555 O O . ARG A 1 74 ? -19.142 6.237 25.391 1.00 59.84 74 ARG A O 1
ATOM 562 N N . PHE A 1 75 ? -21.262 6.316 26.131 1.00 57.47 75 PHE A N 1
ATOM 563 C CA . PHE A 1 75 ? -21.656 4.916 25.875 1.00 57.47 75 PHE A CA 1
ATOM 564 C C . PHE A 1 75 ? -21.770 4.547 24.377 1.00 57.47 75 PHE A C 1
ATOM 566 O O . PHE A 1 75 ? -22.621 3.754 23.978 1.00 57.47 75 PHE A O 1
ATOM 573 N N . ARG A 1 76 ? -20.949 5.133 23.496 1.00 66.12 76 ARG A N 1
ATOM 574 C CA . ARG A 1 76 ? -20.929 4.732 22.083 1.00 66.12 76 ARG A CA 1
ATOM 575 C C . ARG A 1 76 ? -20.071 3.481 21.917 1.00 66.12 76 ARG A C 1
ATOM 577 O O . ARG A 1 76 ? -18.937 3.448 22.390 1.00 66.12 76 ARG A O 1
ATOM 584 N N . LYS A 1 77 ? -20.601 2.478 21.205 1.00 75.00 77 LYS A N 1
ATOM 585 C CA . LYS A 1 77 ? -19.836 1.292 20.802 1.00 75.00 77 LYS A CA 1
ATOM 586 C C . LYS A 1 77 ? -18.605 1.737 20.014 1.00 75.00 77 LYS A C 1
ATOM 588 O O . LYS A 1 77 ? -18.716 2.460 19.026 1.00 75.00 77 LYS A O 1
ATOM 593 N N . GLN A 1 78 ? -17.431 1.337 20.490 1.00 82.88 78 GLN A N 1
ATOM 594 C CA . GLN A 1 78 ? -16.176 1.607 19.804 1.00 82.88 78 GLN A CA 1
ATOM 595 C C . GLN A 1 78 ? -16.136 0.793 18.499 1.00 82.88 78 GLN A C 1
ATOM 597 O O . GLN A 1 78 ? -16.473 -0.393 18.546 1.00 82.88 78 GLN A O 1
ATOM 602 N N . PRO A 1 79 ? -15.701 1.368 17.363 1.00 89.50 79 PRO A N 1
ATOM 603 C CA . PRO A 1 79 ? -15.453 0.590 16.155 1.00 89.50 79 PRO A CA 1
ATOM 604 C C . PRO A 1 79 ? -14.447 -0.542 16.406 1.00 89.50 79 PRO A C 1
ATOM 606 O O . PRO A 1 79 ? -13.462 -0.370 17.140 1.00 89.50 79 PRO A O 1
ATOM 609 N N . ARG A 1 80 ? -14.714 -1.703 15.801 1.00 92.44 80 ARG A N 1
ATOM 610 C CA . ARG A 1 80 ? -13.816 -2.858 15.753 1.00 92.44 80 ARG A CA 1
ATOM 611 C C . ARG A 1 80 ? -12.803 -2.589 14.655 1.00 92.44 80 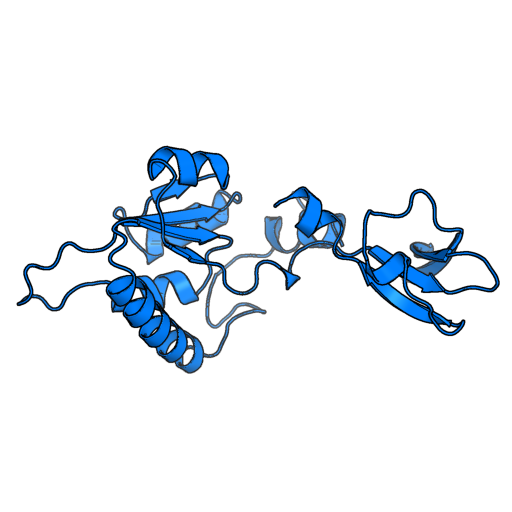ARG A C 1
ATOM 613 O O . ARG A 1 80 ? -13.185 -2.295 13.527 1.00 92.44 80 ARG A O 1
ATOM 620 N N . TYR A 1 81 ? -11.522 -2.650 14.995 1.00 93.56 81 TYR A N 1
ATOM 621 C CA . TYR A 1 81 ? -10.456 -2.253 14.084 1.00 93.56 81 TYR A CA 1
ATOM 622 C C . TYR A 1 81 ? -9.674 -3.472 13.604 1.00 93.56 81 TYR A C 1
ATOM 624 O O . TYR A 1 81 ? -9.195 -4.273 14.414 1.00 93.56 81 TYR A O 1
ATOM 632 N N . HIS A 1 82 ? -9.606 -3.618 12.288 1.00 95.12 82 HIS A N 1
ATOM 633 C CA . HIS A 1 82 ? -9.045 -4.744 11.563 1.00 95.12 82 HIS A CA 1
ATOM 634 C C . HIS A 1 82 ? -7.906 -4.221 10.686 1.00 95.12 82 HIS A C 1
ATOM 636 O O . HIS A 1 82 ? -8.098 -3.254 9.958 1.00 95.12 82 HIS A O 1
ATOM 642 N N . LEU A 1 83 ? -6.736 -4.851 10.744 1.00 94.44 83 LEU A N 1
ATOM 643 C CA . LEU A 1 83 ? -5.590 -4.507 9.903 1.00 94.44 83 LEU A CA 1
ATOM 644 C C . LEU A 1 83 ? -5.279 -5.666 8.963 1.00 94.44 83 LEU A C 1
ATOM 646 O O . LEU A 1 83 ? -5.200 -6.812 9.412 1.00 94.44 83 LEU A O 1
ATOM 650 N N . VAL A 1 84 ? -5.075 -5.363 7.685 1.00 93.06 84 VAL A N 1
ATOM 651 C CA . VAL A 1 84 ? -4.563 -6.307 6.688 1.00 93.06 84 VAL A CA 1
ATOM 652 C C . VAL A 1 84 ? -3.068 -6.053 6.520 1.00 93.06 84 VAL A C 1
ATOM 654 O O . VAL A 1 84 ? -2.665 -5.021 5.984 1.00 93.06 84 VAL A O 1
ATOM 657 N N . GLU A 1 85 ? -2.254 -6.983 7.019 1.00 87.31 85 GLU A N 1
ATOM 658 C CA . GLU A 1 85 ? -0.789 -6.916 6.997 1.00 87.31 85 GLU A CA 1
ATOM 659 C C . GLU A 1 85 ? -0.215 -8.332 6.868 1.00 87.31 85 GLU A C 1
ATOM 661 O O . GLU A 1 85 ? -0.510 -9.202 7.689 1.00 87.31 85 GLU A O 1
ATOM 666 N N . ARG A 1 86 ? 0.630 -8.571 5.862 1.00 81.88 86 ARG A N 1
ATOM 667 C CA . ARG A 1 86 ? 1.224 -9.888 5.575 1.00 81.88 86 ARG A CA 1
ATOM 668 C C . ARG A 1 86 ? 2.520 -10.142 6.339 1.00 81.88 86 ARG A C 1
ATOM 670 O O . ARG A 1 86 ? 2.814 -11.291 6.653 1.00 81.88 86 ARG A O 1
ATOM 677 N N . ALA A 1 87 ? 3.299 -9.105 6.641 1.00 79.38 87 ALA A N 1
ATOM 678 C CA . ALA A 1 87 ? 4.625 -9.231 7.228 1.00 79.38 87 ALA A CA 1
ATOM 679 C C . ALA A 1 87 ? 4.531 -9.536 8.738 1.00 79.38 87 ALA A C 1
ATOM 681 O O . ALA A 1 87 ? 4.136 -8.663 9.521 1.00 79.38 87 ALA A O 1
ATOM 682 N N . PRO A 1 88 ? 4.952 -10.731 9.209 1.00 80.12 88 PRO A N 1
ATOM 683 C CA . PRO A 1 88 ? 4.826 -11.107 10.623 1.00 80.12 88 PRO A CA 1
ATOM 684 C C . PRO A 1 88 ? 5.559 -10.147 11.568 1.00 80.12 88 PRO A C 1
ATOM 686 O O . PRO A 1 88 ? 5.095 -9.862 12.676 1.00 80.12 88 PRO A O 1
ATOM 689 N N . ARG A 1 89 ? 6.691 -9.600 11.108 1.00 79.19 89 ARG A N 1
ATOM 690 C CA . ARG A 1 89 ? 7.475 -8.600 11.837 1.00 79.19 89 ARG A CA 1
ATOM 691 C C . ARG A 1 89 ? 6.672 -7.321 12.080 1.00 79.19 89 ARG A C 1
ATOM 693 O O . ARG A 1 89 ? 6.627 -6.855 13.218 1.00 79.19 89 ARG A O 1
ATOM 700 N N . LEU A 1 90 ? 5.999 -6.795 11.053 1.00 78.75 90 LEU A N 1
ATOM 701 C CA . LEU A 1 90 ? 5.172 -5.592 11.174 1.00 78.75 90 LEU A CA 1
ATOM 702 C C . LEU A 1 90 ? 3.941 -5.834 12.041 1.00 78.75 90 LEU A C 1
ATOM 704 O O . LEU A 1 90 ? 3.656 -5.021 12.919 1.00 78.75 90 LEU A O 1
ATOM 708 N N . GLN A 1 91 ? 3.284 -6.990 11.900 1.00 84.56 91 GLN A N 1
ATOM 709 C CA . GLN A 1 91 ? 2.196 -7.363 12.806 1.00 84.56 91 GLN A CA 1
ATOM 710 C C . GLN A 1 91 ? 2.650 -7.345 14.273 1.00 84.56 91 GLN A C 1
ATOM 712 O O . GLN A 1 91 ? 1.921 -6.865 15.136 1.00 84.56 91 GLN A O 1
ATOM 717 N N . SER A 1 92 ? 3.851 -7.850 14.579 1.00 84.06 92 SER A N 1
ATOM 718 C CA . SER A 1 92 ? 4.397 -7.844 15.944 1.00 84.06 92 SER A CA 1
ATOM 719 C C . SER A 1 92 ? 4.624 -6.424 16.475 1.00 84.06 92 SER A C 1
ATOM 721 O O . SER A 1 92 ? 4.235 -6.118 17.605 1.00 84.06 92 SER A O 1
ATOM 723 N N . VAL A 1 93 ? 5.191 -5.531 15.656 1.00 83.88 93 VAL A N 1
ATOM 724 C CA . VAL A 1 93 ? 5.388 -4.112 16.007 1.00 83.88 93 VAL A CA 1
ATOM 725 C C . VAL A 1 93 ? 4.046 -3.418 16.256 1.00 83.88 93 VAL A C 1
ATOM 727 O O . VAL A 1 93 ? 3.850 -2.816 17.313 1.00 83.88 93 VAL A O 1
ATOM 730 N N . LEU A 1 94 ? 3.093 -3.566 15.335 1.00 85.31 94 LEU A N 1
ATOM 731 C CA . LEU A 1 94 ? 1.766 -2.958 15.436 1.00 85.31 94 LEU A CA 1
ATOM 732 C C . LEU A 1 94 ? 0.969 -3.509 16.623 1.00 85.31 94 LEU A C 1
ATOM 734 O O . LEU A 1 94 ? 0.320 -2.742 17.329 1.00 85.31 94 LEU A O 1
ATOM 738 N N . ARG A 1 95 ? 1.053 -4.815 16.919 1.00 87.94 95 ARG A N 1
ATOM 739 C CA . ARG A 1 95 ? 0.425 -5.409 18.115 1.00 87.94 95 ARG A CA 1
ATOM 740 C C . ARG A 1 95 ? 0.937 -4.765 19.401 1.00 87.94 95 ARG A C 1
ATOM 742 O O . ARG A 1 95 ? 0.133 -4.474 20.286 1.00 87.94 95 ARG A O 1
ATOM 749 N N . LYS A 1 96 ? 2.245 -4.503 19.499 1.00 87.19 96 LYS A N 1
ATOM 750 C CA . LYS A 1 96 ? 2.839 -3.815 20.658 1.00 87.19 96 LYS A CA 1
ATOM 751 C C . LYS A 1 96 ? 2.352 -2.367 20.782 1.00 87.19 96 LYS A C 1
ATOM 753 O O . LYS A 1 96 ? 2.115 -1.914 21.896 1.00 87.19 96 LYS A O 1
ATOM 758 N N . GLN A 1 97 ? 2.178 -1.657 19.666 1.00 85.25 97 GLN A N 1
ATOM 759 C CA . GLN A 1 97 ? 1.753 -0.249 19.657 1.00 85.25 97 GLN A CA 1
ATOM 760 C C . GLN A 1 97 ? 0.241 -0.063 19.877 1.00 85.25 97 GLN A C 1
ATOM 762 O O . GLN A 1 97 ? -0.180 0.857 20.575 1.00 85.25 97 GLN A O 1
ATOM 767 N N . LEU A 1 98 ? -0.587 -0.928 19.289 1.00 87.00 98 LEU A N 1
ATOM 768 C CA . LEU A 1 98 ? -2.047 -0.773 19.246 1.00 87.00 98 LEU A CA 1
ATOM 769 C C . LEU A 1 98 ? -2.788 -1.586 20.319 1.00 87.00 98 LEU A C 1
ATOM 771 O O . LEU A 1 98 ? -3.961 -1.315 20.609 1.00 87.00 98 LEU A O 1
ATOM 775 N N . GLY A 1 99 ? -2.107 -2.568 20.912 1.00 83.94 99 GLY A N 1
ATOM 776 C CA . GLY A 1 99 ? -2.648 -3.480 21.913 1.00 83.94 99 GLY A CA 1
ATOM 777 C C . GLY A 1 99 ? -3.569 -4.563 21.340 1.00 83.94 99 GLY A C 1
ATOM 778 O O . GLY A 1 99 ? -3.896 -4.597 20.154 1.00 83.94 99 GLY A O 1
ATOM 779 N N . CYS A 1 100 ? -4.043 -5.449 22.218 1.00 78.94 100 CYS A N 1
ATOM 780 C CA . CYS A 1 100 ? -4.749 -6.686 21.848 1.00 78.94 100 CYS A CA 1
ATOM 781 C C . CYS A 1 100 ? -6.157 -6.490 21.255 1.00 78.94 100 CYS A C 1
ATOM 783 O O . CYS A 1 100 ? -6.777 -7.451 20.814 1.00 78.94 100 CYS A O 1
ATOM 785 N N . SER A 1 101 ? -6.693 -5.264 21.258 1.00 83.06 101 SER A N 1
ATOM 786 C CA . SER A 1 101 ? -8.044 -4.974 20.745 1.00 83.06 101 SER A CA 1
ATOM 787 C C . SER A 1 101 ? -8.142 -4.913 19.214 1.00 83.06 101 SER A C 1
ATOM 789 O O . SER A 1 101 ? -9.247 -4.822 18.684 1.00 83.06 101 SER A O 1
ATOM 791 N N . VAL A 1 102 ? -7.004 -4.913 18.516 1.00 89.88 102 VAL A N 1
ATOM 792 C CA . VAL A 1 102 ? -6.930 -4.854 17.051 1.00 89.88 102 VAL A CA 1
ATOM 793 C C . VAL A 1 102 ? -6.822 -6.265 16.478 1.00 89.88 102 VAL A C 1
ATOM 795 O O . VAL A 1 102 ? -6.037 -7.081 16.963 1.00 89.88 102 VAL A O 1
ATOM 798 N N . ARG A 1 103 ? -7.607 -6.555 15.437 1.00 92.88 103 ARG A N 1
ATOM 799 C CA . ARG A 1 103 ? -7.592 -7.846 14.736 1.00 92.88 103 ARG A CA 1
ATOM 800 C C . ARG A 1 103 ? -6.689 -7.756 13.513 1.00 92.88 103 ARG A C 1
ATOM 802 O O . ARG A 1 103 ? -6.813 -6.817 12.742 1.00 92.88 103 ARG A O 1
ATOM 809 N N . PHE A 1 104 ? -5.811 -8.732 13.328 1.00 93.25 104 PHE A N 1
ATOM 810 C CA . PHE A 1 104 ? -4.900 -8.783 12.183 1.00 93.25 104 PHE A CA 1
ATOM 811 C C . PHE A 1 104 ? -5.339 -9.875 11.221 1.00 93.25 104 PHE A C 1
ATOM 813 O O . PHE A 1 104 ? -5.693 -10.969 11.659 1.00 93.25 104 PHE A O 1
ATOM 820 N N . HIS A 1 105 ? -5.256 -9.580 9.931 1.00 93.81 105 HIS A N 1
ATOM 821 C CA . HIS A 1 105 ? -5.598 -10.480 8.839 1.00 93.81 105 HIS A CA 1
ATOM 822 C C . HIS A 1 105 ? -4.440 -10.522 7.852 1.00 93.81 105 HIS A C 1
ATOM 824 O O . HIS A 1 105 ? -3.829 -9.495 7.563 1.00 93.81 105 HIS A O 1
ATOM 830 N N . ALA A 1 106 ? -4.139 -11.709 7.331 1.00 88.94 106 ALA A N 1
ATOM 831 C CA . ALA A 1 106 ? -3.097 -11.865 6.318 1.00 88.94 106 ALA A CA 1
ATOM 832 C C . ALA A 1 106 ? -3.530 -11.326 4.945 1.00 88.94 106 ALA A C 1
ATOM 834 O O . ALA A 1 106 ? -2.686 -10.912 4.157 1.00 88.94 106 ALA A O 1
ATOM 835 N N . THR A 1 107 ? -4.837 -11.341 4.665 1.00 90.06 107 THR A N 1
ATOM 836 C CA . THR A 1 107 ? -5.408 -10.949 3.374 1.00 90.06 107 THR A CA 1
ATOM 837 C C . THR A 1 107 ? -6.711 -10.175 3.561 1.00 90.06 107 THR A C 1
ATOM 839 O O . THR A 1 107 ? -7.316 -10.198 4.642 1.00 90.06 107 THR A O 1
ATOM 842 N N . MET A 1 108 ? -7.137 -9.484 2.504 1.00 91.88 108 MET A N 1
ATOM 843 C CA . MET A 1 108 ? -8.369 -8.701 2.510 1.00 91.88 108 MET A CA 1
ATOM 844 C C . MET A 1 108 ? -9.611 -9.597 2.602 1.00 91.88 108 MET A C 1
ATOM 846 O O . MET A 1 108 ? -10.560 -9.269 3.309 1.00 91.88 108 MET A O 1
ATOM 850 N N . GLU A 1 109 ? -9.581 -10.772 1.976 1.00 93.75 109 GLU A N 1
ATOM 851 C CA . GLU A 1 109 ? -10.662 -11.760 2.004 1.00 93.75 109 GLU A CA 1
ATOM 852 C C . GLU A 1 109 ? -10.935 -12.233 3.433 1.00 93.75 109 GLU A C 1
ATOM 854 O O . GLU A 1 109 ? -12.084 -12.254 3.872 1.00 93.75 109 GLU A O 1
ATOM 859 N N . ASN A 1 110 ? -9.878 -12.534 4.195 1.00 94.94 110 ASN A N 1
ATOM 860 C CA . ASN A 1 110 ? -9.997 -12.924 5.601 1.00 94.94 110 ASN A CA 1
ATOM 861 C C . ASN A 1 110 ? -10.609 -11.798 6.449 1.00 94.94 110 ASN A C 1
ATOM 863 O O . ASN A 1 110 ? -11.462 -12.048 7.306 1.00 94.94 110 ASN A O 1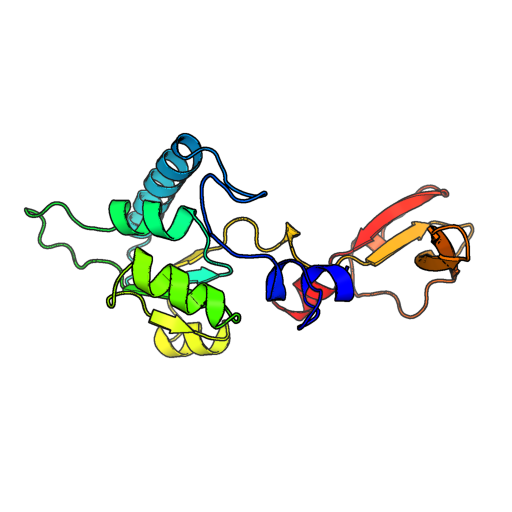
ATOM 867 N N . ALA A 1 111 ? -10.215 -10.546 6.187 1.00 95.75 111 ALA A N 1
ATOM 868 C CA . ALA A 1 111 ? -10.781 -9.392 6.874 1.00 95.75 111 ALA A CA 1
ATOM 869 C C . ALA A 1 111 ? -12.272 -9.213 6.552 1.00 95.75 111 ALA A C 1
ATOM 871 O O . ALA A 1 111 ? -13.063 -9.027 7.476 1.00 95.75 111 ALA A O 1
ATOM 872 N N . LEU A 1 112 ? -12.661 -9.332 5.280 1.00 96.19 112 LEU A N 1
ATOM 873 C CA . LEU A 1 112 ? -14.055 -9.247 4.833 1.00 96.19 112 LEU A CA 1
ATOM 874 C C . LEU A 1 112 ? -14.920 -10.369 5.412 1.00 96.19 112 LEU A C 1
ATOM 876 O O . LEU A 1 112 ? -16.036 -10.112 5.861 1.00 96.19 112 LEU A O 1
ATOM 880 N N . GLN A 1 113 ? -14.414 -11.602 5.472 1.00 96.81 113 GLN A N 1
ATOM 881 C CA . GLN A 1 113 ? -15.117 -12.705 6.133 1.00 96.81 113 GLN A CA 1
ATOM 882 C C . GLN A 1 113 ? -15.360 -12.392 7.616 1.00 96.81 113 GLN A C 1
ATOM 884 O O . GLN A 1 113 ? -16.480 -12.530 8.112 1.00 96.81 113 GLN A O 1
ATOM 889 N N . ALA A 1 114 ? -14.342 -11.882 8.317 1.00 96.44 114 ALA A N 1
ATOM 890 C CA . ALA A 1 114 ? -14.439 -11.523 9.731 1.00 96.44 114 ALA A CA 1
ATOM 891 C C . ALA A 1 114 ? -15.406 -10.358 10.022 1.00 96.44 114 ALA A C 1
ATOM 893 O O . ALA A 1 114 ? -15.837 -10.205 11.170 1.00 96.44 114 ALA A O 1
ATOM 894 N N . THR A 1 115 ? -15.736 -9.541 9.018 1.00 96.69 115 THR A N 1
ATOM 895 C CA . THR A 1 115 ? -16.692 -8.424 9.109 1.00 96.69 115 THR A CA 1
ATOM 896 C C . THR A 1 115 ? -18.024 -8.718 8.417 1.00 96.69 115 THR A C 1
ATOM 898 O O . THR A 1 115 ? -18.865 -7.829 8.302 1.00 96.69 115 THR A O 1
ATOM 901 N N . SER A 1 116 ? -18.248 -9.957 7.956 1.00 95.75 116 SER A N 1
ATOM 902 C CA . SER A 1 116 ? -19.451 -10.336 7.194 1.00 95.75 116 SER A CA 1
ATOM 903 C C . SER A 1 116 ? -19.681 -9.442 5.963 1.00 95.75 116 SER A C 1
ATOM 905 O O . SER A 1 116 ? -20.811 -9.090 5.633 1.00 95.75 116 SER A O 1
ATOM 907 N N . GLY A 1 117 ? -18.592 -9.017 5.316 1.00 94.88 117 GLY A N 1
ATOM 908 C CA . GLY A 1 117 ? -18.601 -8.177 4.118 1.00 94.88 117 GLY A CA 1
ATOM 909 C C . GLY A 1 117 ? -18.970 -6.709 4.347 1.00 94.88 117 GLY A C 1
ATOM 910 O O . GLY A 1 117 ? -19.030 -5.954 3.383 1.00 94.88 117 GLY A O 1
ATOM 911 N N . THR A 1 118 ? -19.204 -6.276 5.591 1.00 96.00 118 THR A N 1
ATOM 912 C CA . THR A 1 118 ? -19.650 -4.908 5.900 1.00 96.00 118 THR A CA 1
ATOM 913 C C . THR A 1 118 ? -18.617 -4.190 6.759 1.00 96.00 118 THR A C 1
ATOM 915 O O . THR A 1 118 ? -18.509 -4.442 7.957 1.00 96.00 118 THR A O 1
ATOM 918 N N . ALA A 1 119 ? -17.843 -3.282 6.162 1.00 97.12 119 ALA A N 1
ATOM 919 C CA . ALA A 1 119 ? -16.831 -2.510 6.877 1.00 97.12 119 ALA A CA 1
ATOM 920 C C . ALA A 1 119 ? -16.514 -1.182 6.184 1.00 97.12 119 ALA A C 1
ATOM 922 O O . ALA A 1 119 ? -16.659 -1.047 4.971 1.00 97.12 119 ALA A O 1
ATOM 923 N N . PHE A 1 120 ? -16.027 -0.216 6.961 1.00 96.94 120 PHE A N 1
ATOM 924 C CA . PHE A 1 120 ? -15.358 0.963 6.427 1.00 96.94 120 PHE A CA 1
ATOM 925 C C . PHE A 1 120 ? -13.931 0.569 6.046 1.00 96.94 120 PHE A C 1
ATOM 927 O O . PHE A 1 120 ? -13.122 0.272 6.926 1.00 96.94 120 PHE A O 1
ATOM 934 N N . ILE A 1 121 ? -13.625 0.537 4.752 1.00 95.56 121 ILE A N 1
ATOM 935 C CA . ILE A 1 121 ? -12.325 0.091 4.243 1.00 95.56 121 ILE A CA 1
ATOM 936 C C . ILE A 1 121 ? -11.530 1.311 3.805 1.00 95.56 121 ILE A C 1
ATOM 938 O O . ILE A 1 121 ? -12.029 2.140 3.045 1.00 95.56 121 ILE A O 1
ATOM 942 N N . PHE A 1 122 ? -10.290 1.416 4.267 1.00 94.00 122 PHE A N 1
ATOM 943 C CA . PHE A 1 122 ? -9.375 2.442 3.798 1.00 94.00 122 PHE A CA 1
ATOM 944 C C . PHE A 1 122 ? -7.940 1.928 3.761 1.00 94.00 122 PHE A C 1
ATOM 946 O O . PHE A 1 122 ? -7.600 0.872 4.296 1.00 94.00 122 PHE A O 1
ATOM 953 N N . SER A 1 123 ? -7.088 2.708 3.119 1.00 90.50 123 SER A N 1
ATOM 954 C CA . SER A 1 123 ? -5.654 2.513 3.141 1.00 90.50 123 SER A CA 1
ATOM 955 C C . SER A 1 123 ? -4.964 3.865 3.019 1.00 90.50 123 SER A C 1
ATOM 957 O O . SER A 1 123 ? -5.507 4.780 2.396 1.00 90.50 123 SER A O 1
ATOM 959 N N . ASN A 1 124 ? -3.792 3.991 3.631 1.00 86.56 124 ASN A N 1
ATOM 960 C CA . ASN A 1 124 ? -2.909 5.133 3.461 1.00 86.56 124 ASN A CA 1
ATOM 961 C C . ASN A 1 124 ? -1.637 4.641 2.772 1.00 86.56 124 ASN A C 1
ATOM 963 O O . ASN A 1 124 ? -0.968 3.781 3.331 1.00 86.56 124 ASN A O 1
ATOM 967 N N . GLU A 1 125 ? -1.314 5.195 1.600 1.00 81.88 125 GLU A N 1
ATOM 968 C CA . GLU A 1 125 ? -0.039 4.931 0.902 1.00 81.88 125 GLU A CA 1
ATOM 969 C C . GLU A 1 125 ? 0.216 3.443 0.578 1.00 81.88 125 GLU A C 1
ATOM 971 O O . GLU A 1 125 ? 1.331 2.944 0.620 1.00 81.88 125 GLU A O 1
ATOM 976 N N . LEU A 1 126 ? -0.836 2.679 0.269 1.00 83.69 126 LEU A N 1
ATOM 977 C CA . LEU A 1 126 ? -0.667 1.300 -0.208 1.00 83.69 126 LEU A CA 1
ATOM 978 C C . LEU A 1 126 ? -0.390 1.241 -1.711 1.00 83.69 126 LEU A C 1
ATOM 980 O O . LEU A 1 126 ? 0.382 0.402 -2.163 1.00 83.69 126 LEU A O 1
ATOM 984 N N . VAL A 1 127 ? -1.051 2.101 -2.496 1.00 85.06 127 VAL A N 1
ATOM 985 C CA . VAL A 1 127 ? -1.012 2.037 -3.967 1.00 85.06 127 VAL A CA 1
ATOM 986 C C . VAL A 1 127 ? 0.380 2.371 -4.518 1.00 85.06 127 VAL A C 1
ATOM 988 O O . VAL A 1 127 ? 0.790 1.786 -5.520 1.00 85.06 127 VAL A O 1
ATOM 991 N N . ASP A 1 128 ? 1.109 3.274 -3.862 1.00 83.62 128 ASP A N 1
ATOM 992 C CA . ASP A 1 128 ? 2.460 3.688 -4.266 1.00 83.62 128 ASP A CA 1
ATOM 993 C C . ASP A 1 128 ? 3.518 2.587 -4.086 1.00 83.62 128 ASP A C 1
ATOM 995 O O . ASP A 1 128 ? 4.473 2.527 -4.859 1.00 83.62 128 ASP A O 1
ATOM 999 N N . ALA A 1 129 ? 3.321 1.674 -3.134 1.00 83.81 129 ALA A N 1
ATOM 1000 C CA . ALA A 1 129 ? 4.251 0.586 -2.867 1.00 83.81 129 ALA A CA 1
ATOM 1001 C C . ALA A 1 129 ? 4.150 -0.545 -3.904 1.00 83.81 129 ALA A C 1
ATOM 1003 O O . ALA A 1 129 ? 5.071 -1.357 -4.030 1.00 83.81 129 ALA A O 1
ATOM 1004 N N . PHE A 1 130 ? 3.053 -0.615 -4.666 1.00 88.50 130 PHE A N 1
ATOM 1005 C CA . PHE A 1 130 ? 2.888 -1.633 -5.699 1.00 88.50 130 PHE A CA 1
ATOM 1006 C C . PHE A 1 130 ? 3.908 -1.480 -6.825 1.00 88.50 130 PHE A C 1
ATOM 1008 O O . PHE A 1 130 ? 4.245 -0.390 -7.281 1.00 88.50 130 PHE A O 1
ATOM 1015 N N . THR A 1 131 ? 4.359 -2.620 -7.339 1.00 91.88 131 THR A N 1
ATOM 1016 C CA . THR A 1 131 ? 5.320 -2.658 -8.437 1.00 91.88 131 THR A CA 1
ATOM 1017 C C . THR A 1 131 ? 4.688 -2.149 -9.728 1.00 91.88 131 THR A C 1
ATOM 1019 O O . THR A 1 131 ? 3.604 -2.588 -10.127 1.00 91.88 131 THR A O 1
ATOM 1022 N N . VAL A 1 132 ? 5.385 -1.252 -10.420 1.00 94.56 132 VAL A N 1
ATOM 1023 C CA . VAL A 1 132 ? 4.955 -0.750 -11.726 1.00 94.56 132 VAL A CA 1
ATOM 1024 C C . VAL A 1 132 ? 5.766 -1.371 -12.851 1.00 94.56 132 VAL A C 1
ATOM 1026 O O . VAL A 1 132 ? 6.933 -1.735 -12.686 1.00 94.56 132 VAL A O 1
ATOM 1029 N N . ARG A 1 133 ? 5.129 -1.483 -14.015 1.00 95.31 133 ARG A N 1
ATOM 1030 C CA . ARG A 1 133 ? 5.797 -1.731 -15.295 1.00 95.31 133 ARG A CA 1
ATOM 1031 C C . ARG A 1 133 ? 5.848 -0.413 -16.051 1.00 95.31 133 ARG A C 1
ATOM 1033 O O . ARG A 1 133 ? 4.832 0.281 -16.113 1.00 95.31 133 ARG A O 1
ATOM 1040 N N . VAL A 1 134 ? 7.002 -0.067 -16.614 1.00 96.62 134 VAL A N 1
ATOM 1041 C CA . VAL A 1 134 ? 7.178 1.197 -17.337 1.00 96.62 134 VAL A CA 1
ATOM 1042 C C . VAL A 1 134 ? 7.203 0.920 -18.832 1.00 96.62 134 VAL A C 1
ATOM 1044 O O . VAL A 1 134 ? 7.987 0.104 -19.308 1.00 96.62 134 VAL A O 1
ATOM 1047 N N . PHE A 1 135 ? 6.351 1.611 -19.577 1.00 97.06 135 PHE A N 1
ATOM 1048 C CA . PHE A 1 135 ? 6.236 1.484 -21.022 1.00 97.06 135 PHE A CA 1
ATOM 1049 C C . PHE A 1 135 ? 6.608 2.783 -21.716 1.00 97.06 135 PHE A C 1
ATOM 1051 O O . PHE A 1 135 ? 6.425 3.866 -21.169 1.00 97.06 135 PHE A O 1
ATOM 1058 N N . ARG A 1 136 ? 7.077 2.681 -22.956 1.00 96.31 136 ARG A N 1
ATOM 1059 C CA . ARG A 1 136 ? 7.298 3.816 -23.848 1.00 96.31 136 ARG A CA 1
ATOM 1060 C C . ARG A 1 136 ? 6.583 3.585 -25.163 1.00 96.31 136 ARG A C 1
ATOM 1062 O O . ARG A 1 136 ? 6.652 2.489 -25.727 1.00 96.31 136 ARG A O 1
ATOM 1069 N N . LYS A 1 137 ? 5.917 4.623 -25.669 1.00 94.44 137 LYS A N 1
ATOM 1070 C CA . LYS A 1 137 ? 5.338 4.573 -27.011 1.00 94.44 137 LYS A CA 1
ATOM 1071 C C . LYS A 1 137 ? 6.454 4.720 -28.045 1.00 94.44 137 LYS A C 1
ATOM 1073 O O . LYS A 1 137 ? 7.100 5.762 -28.094 1.00 94.44 137 LYS A O 1
ATOM 1078 N N . GLY A 1 138 ? 6.692 3.678 -28.839 1.00 87.44 138 GLY A N 1
ATOM 1079 C CA . GLY A 1 138 ? 7.563 3.725 -30.012 1.00 87.44 138 GLY A CA 1
ATOM 1080 C C . GLY A 1 138 ? 6.772 3.953 -31.302 1.00 87.44 138 GLY A C 1
ATOM 1081 O O . GLY A 1 138 ? 5.546 4.117 -31.290 1.00 87.44 138 GLY A O 1
ATOM 1082 N N . GLU A 1 139 ? 7.472 3.916 -32.434 1.00 83.50 139 GLU A N 1
ATOM 1083 C CA . GLU A 1 139 ? 6.858 3.969 -33.762 1.00 83.50 139 GLU A CA 1
ATOM 1084 C C . GLU A 1 139 ? 6.075 2.673 -34.024 1.00 83.50 139 GLU A C 1
ATOM 1086 O O . GLU A 1 139 ? 6.629 1.605 -34.280 1.00 83.50 139 GLU A O 1
ATOM 1091 N N . GLY A 1 140 ? 4.754 2.742 -33.856 1.00 83.25 140 GLY A N 1
ATOM 1092 C CA . GLY A 1 140 ? 3.829 1.632 -34.110 1.00 83.25 140 GLY A CA 1
ATOM 1093 C C . GLY A 1 140 ? 3.735 0.566 -33.010 1.00 83.25 140 GLY A C 1
ATOM 1094 O O . GLY A 1 140 ? 2.707 -0.097 -32.918 1.00 83.25 140 GLY A O 1
ATOM 1095 N N . HIS A 1 141 ? 4.717 0.446 -32.114 1.00 90.38 141 HIS A N 1
ATOM 1096 C CA . HIS A 1 141 ? 4.743 -0.583 -31.065 1.00 90.38 141 HIS A CA 1
ATOM 1097 C C . HIS A 1 141 ? 5.017 -0.009 -29.667 1.00 90.38 141 HIS A C 1
ATOM 1099 O O . HIS A 1 141 ? 5.402 1.150 -29.504 1.00 90.38 141 HIS A O 1
ATOM 1105 N N . TRP A 1 142 ? 4.762 -0.822 -28.644 1.00 95.62 142 TRP A N 1
ATOM 1106 C CA . TRP A 1 142 ? 5.114 -0.516 -27.260 1.00 95.62 142 TRP A CA 1
ATOM 1107 C C . TRP A 1 142 ? 6.482 -1.103 -26.930 1.00 95.62 142 TRP A C 1
ATOM 1109 O O . TRP A 1 142 ? 6.805 -2.213 -27.351 1.00 95.62 142 TRP A O 1
ATOM 1119 N N . GLN A 1 143 ? 7.262 -0.364 -26.152 1.00 96.88 143 GLN A N 1
ATOM 1120 C CA . GLN A 1 143 ? 8.498 -0.844 -25.548 1.00 96.88 143 GLN A CA 1
ATOM 1121 C C . GLN A 1 143 ? 8.337 -0.862 -24.032 1.00 96.88 143 GLN A C 1
ATOM 1123 O O . GLN A 1 143 ? 7.605 -0.040 -23.484 1.00 96.88 143 GLN A O 1
ATOM 1128 N N . GLU A 1 144 ? 9.004 -1.789 -23.364 1.00 97.12 144 GLU A N 1
ATOM 1129 C CA . GLU A 1 144 ? 9.017 -1.925 -21.912 1.00 97.12 144 GLU A CA 1
ATOM 1130 C C . GLU A 1 144 ? 10.422 -1.645 -21.380 1.00 97.12 144 GLU A C 1
ATOM 1132 O O . GLU A 1 144 ? 11.419 -2.051 -21.983 1.00 97.12 144 GLU A O 1
ATOM 1137 N N . LEU A 1 145 ? 10.483 -0.913 -20.271 1.00 96.81 145 LEU A N 1
ATOM 1138 C CA . LEU A 1 145 ? 11.718 -0.654 -19.552 1.00 96.81 145 LEU A CA 1
ATOM 1139 C C . LEU A 1 145 ? 12.100 -1.898 -18.761 1.00 96.81 145 LEU A C 1
ATOM 1141 O O . LEU A 1 145 ? 11.333 -2.368 -17.918 1.00 96.81 145 LEU A O 1
ATOM 1145 N N . VAL A 1 146 ? 13.310 -2.382 -18.988 1.00 95.50 146 VAL A N 1
ATOM 1146 C CA . VAL A 1 146 ? 13.935 -3.424 -18.182 1.00 95.50 146 VAL A CA 1
ATOM 1147 C C . VAL A 1 146 ? 15.215 -2.878 -17.566 1.00 95.50 146 VAL A C 1
ATOM 1149 O O . VAL A 1 146 ? 15.810 -1.923 -18.067 1.00 95.50 146 VAL A O 1
ATOM 1152 N N . LEU A 1 147 ? 15.618 -3.479 -16.453 1.00 95.06 147 LEU A N 1
ATOM 1153 C CA . LEU A 1 147 ? 16.879 -3.175 -15.794 1.00 95.06 147 LEU A CA 1
ATOM 1154 C C . LEU A 1 147 ? 17.847 -4.318 -16.071 1.00 95.06 147 LEU A C 1
ATOM 1156 O O . LEU A 1 147 ? 17.566 -5.460 -15.705 1.00 95.06 147 LEU A O 1
ATOM 1160 N N . GLU A 1 148 ? 18.974 -4.009 -16.701 1.00 94.62 148 GLU A N 1
ATOM 1161 C CA . GLU A 1 148 ? 20.033 -4.974 -16.985 1.00 94.62 148 GLU A CA 1
ATOM 1162 C C . GLU A 1 148 ? 21.255 -4.685 -16.117 1.00 94.62 148 GLU A C 1
ATOM 1164 O O . GLU A 1 148 ? 21.662 -3.537 -15.943 1.00 94.62 148 GLU A O 1
ATOM 1169 N N . ALA A 1 149 ? 21.839 -5.739 -15.549 1.00 93.38 149 ALA A N 1
ATOM 1170 C CA . ALA A 1 149 ? 23.073 -5.629 -14.788 1.00 93.38 149 ALA A CA 1
ATOM 1171 C C . ALA A 1 149 ? 24.278 -5.662 -15.739 1.00 93.38 149 ALA A C 1
ATOM 1173 O O . ALA A 1 149 ? 24.448 -6.608 -16.509 1.00 93.38 149 ALA A O 1
ATOM 1174 N N . SER A 1 150 ? 25.135 -4.650 -15.648 1.00 90.12 150 SER A N 1
ATOM 1175 C CA . SER A 1 150 ? 26.415 -4.547 -16.343 1.00 90.12 150 SER A CA 1
ATOM 1176 C C . SER A 1 150 ? 27.576 -4.588 -15.339 1.00 90.12 150 SER A C 1
ATOM 1178 O O . SER A 1 150 ? 27.387 -4.648 -14.122 1.00 90.12 150 SER A O 1
ATOM 1180 N N . ARG A 1 151 ? 28.822 -4.560 -15.832 1.00 89.62 151 ARG A N 1
ATOM 1181 C CA . ARG A 1 151 ? 30.011 -4.493 -14.957 1.00 89.62 151 ARG A CA 1
ATOM 1182 C C . ARG A 1 151 ? 30.112 -3.173 -14.187 1.00 89.62 151 ARG A C 1
ATOM 1184 O O . ARG A 1 151 ? 30.821 -3.117 -13.189 1.00 89.62 151 ARG A O 1
ATOM 1191 N N . THR A 1 152 ? 29.453 -2.124 -14.671 1.00 89.88 152 THR A N 1
ATOM 1192 C CA . THR A 1 152 ? 29.520 -0.763 -14.123 1.00 89.88 152 THR A CA 1
ATOM 1193 C C . THR A 1 152 ? 28.295 -0.388 -13.297 1.00 89.88 152 THR A C 1
ATOM 1195 O O . THR A 1 152 ? 28.329 0.635 -12.618 1.00 89.88 152 THR A O 1
ATOM 1198 N N . GLY A 1 153 ? 27.233 -1.199 -13.309 1.00 92.56 153 GLY A N 1
ATOM 1199 C CA . GLY A 1 153 ? 26.039 -0.954 -12.508 1.00 92.56 153 GLY A CA 1
ATOM 1200 C C . GLY A 1 153 ? 24.785 -1.596 -13.086 1.00 92.56 153 GLY A C 1
ATOM 1201 O O . GLY A 1 153 ? 24.847 -2.618 -13.760 1.00 92.56 153 GLY A O 1
ATOM 1202 N N . ILE A 1 154 ? 23.636 -0.996 -12.788 1.00 94.19 154 ILE A N 1
ATOM 1203 C CA . ILE A 1 154 ? 22.341 -1.366 -13.363 1.00 94.19 154 ILE A CA 1
ATOM 1204 C C . ILE A 1 154 ? 21.958 -0.281 -14.365 1.00 94.19 154 ILE A C 1
ATOM 1206 O O . ILE A 1 154 ? 21.996 0.903 -14.030 1.00 94.19 154 ILE A O 1
ATOM 1210 N N . GLU A 1 155 ? 21.579 -0.683 -15.572 1.00 95.12 155 GLU A N 1
ATOM 1211 C CA . GLU A 1 155 ? 21.253 0.223 -16.671 1.00 95.12 155 GLU A CA 1
ATOM 1212 C C . GLU A 1 155 ? 19.812 0.017 -17.150 1.00 95.12 155 GLU A C 1
ATOM 1214 O O . GLU A 1 155 ? 19.302 -1.103 -17.210 1.00 95.12 155 GLU A O 1
ATOM 1219 N N . GLU A 1 156 ? 19.152 1.124 -17.494 1.00 95.69 156 GLU A N 1
ATOM 1220 C CA . GLU A 1 156 ? 17.836 1.124 -18.132 1.00 95.69 156 GLU A CA 1
ATOM 1221 C C . GLU A 1 156 ? 17.956 0.707 -19.601 1.00 95.69 156 GLU A C 1
ATOM 1223 O O . GLU A 1 156 ? 18.636 1.370 -20.384 1.00 95.69 156 GLU A O 1
ATOM 1228 N N . GLN A 1 157 ? 17.233 -0.339 -19.997 1.00 95.50 157 GLN A N 1
ATOM 1229 C CA . GLN A 1 157 ? 17.158 -0.801 -21.380 1.00 95.50 157 GLN A CA 1
ATOM 1230 C C . GLN A 1 157 ? 15.705 -0.856 -21.853 1.00 95.50 157 GLN A C 1
ATOM 1232 O O . GLN A 1 157 ? 14.791 -1.161 -21.090 1.00 95.50 157 GLN A O 1
ATOM 1237 N N . TRP A 1 158 ? 15.481 -0.556 -23.132 1.00 95.56 158 TRP A N 1
ATOM 1238 C CA . TRP A 1 158 ? 14.151 -0.591 -23.743 1.00 95.56 158 TRP A CA 1
ATOM 1239 C C . TRP A 1 158 ? 14.030 -1.784 -24.672 1.00 95.56 158 TRP A C 1
ATOM 1241 O O . TRP A 1 158 ? 14.665 -1.822 -25.724 1.00 95.56 158 TRP A O 1
ATOM 1251 N N . HIS A 1 159 ? 13.160 -2.718 -24.315 1.00 95.56 159 HIS A N 1
ATOM 1252 C CA . HIS A 1 159 ? 12.881 -3.904 -25.119 1.00 95.56 159 HIS A CA 1
ATOM 1253 C C . HIS A 1 159 ? 11.500 -3.797 -25.762 1.00 95.56 159 HIS A C 1
ATOM 1255 O O . HIS A 1 159 ? 10.641 -3.086 -25.236 1.00 95.56 159 HIS A O 1
ATOM 1261 N N . PRO A 1 160 ? 11.234 -4.483 -26.887 1.00 95.50 160 PRO A N 1
ATOM 1262 C CA . PRO A 1 160 ? 9.868 -4.670 -27.363 1.00 95.50 160 PRO A CA 1
ATOM 1263 C C . PRO A 1 160 ? 8.992 -5.218 -26.232 1.00 95.50 160 PRO A C 1
ATOM 1265 O O . PRO A 1 160 ? 9.346 -6.205 -25.587 1.00 95.50 160 PRO A O 1
ATOM 1268 N N . ALA A 1 161 ? 7.863 -4.562 -25.963 1.00 94.94 161 ALA A N 1
ATOM 1269 C CA . ALA A 1 161 ? 6.983 -4.993 -24.890 1.00 94.94 161 ALA A CA 1
ATOM 1270 C C . ALA A 1 161 ? 6.415 -6.383 -25.209 1.00 94.94 161 ALA A C 1
ATOM 1272 O O . ALA A 1 161 ? 5.943 -6.632 -26.320 1.00 94.94 161 ALA A O 1
ATOM 1273 N N . GLY A 1 162 ? 6.437 -7.274 -24.216 1.00 91.31 162 GLY A N 1
ATOM 1274 C CA . GLY A 1 162 ? 5.783 -8.575 -24.307 1.00 91.31 162 GLY A CA 1
ATOM 1275 C C . GLY A 1 162 ? 4.262 -8.448 -24.182 1.00 91.31 162 GLY A C 1
ATOM 1276 O O . GLY A 1 162 ? 3.617 -7.577 -24.768 1.00 91.31 162 GLY A O 1
ATOM 1277 N N . ARG A 1 163 ? 3.651 -9.304 -23.357 1.00 93.00 163 ARG A N 1
ATOM 1278 C CA . ARG A 1 163 ? 2.216 -9.189 -23.071 1.00 93.00 163 ARG A CA 1
ATOM 1279 C C . ARG A 1 163 ? 1.924 -7.878 -22.335 1.00 93.00 163 ARG A C 1
ATOM 1281 O O . ARG A 1 163 ? 2.363 -7.666 -21.197 1.00 93.00 163 ARG A O 1
ATOM 1288 N N . LEU A 1 164 ? 1.127 -7.032 -22.980 1.00 93.56 164 LEU A N 1
ATOM 1289 C CA . LEU A 1 164 ? 0.636 -5.793 -22.393 1.00 93.56 164 LEU A CA 1
ATOM 1290 C C . LEU A 1 164 ? -0.368 -6.094 -21.267 1.00 93.56 164 LEU A C 1
ATOM 1292 O O . LEU A 1 164 ? -1.225 -6.969 -21.430 1.00 93.56 164 LEU A O 1
ATOM 1296 N N . PRO A 1 165 ? -0.274 -5.403 -20.119 1.00 93.06 165 PRO A N 1
ATOM 1297 C CA . PRO A 1 165 ? -1.271 -5.505 -19.062 1.00 93.06 165 PRO A CA 1
ATOM 1298 C C . PRO A 1 165 ? -2.601 -4.888 -19.512 1.00 93.06 165 PRO A C 1
ATOM 1300 O O . PRO A 1 165 ? -2.636 -3.991 -20.355 1.00 93.06 165 PRO A O 1
ATOM 1303 N N . ASP A 1 166 ? -3.707 -5.327 -18.912 1.00 91.50 166 ASP A N 1
ATOM 1304 C CA . ASP A 1 166 ? -4.999 -4.677 -19.128 1.00 91.50 166 ASP A CA 1
ATOM 1305 C C . ASP A 1 166 ? -5.019 -3.307 -18.434 1.00 91.50 166 ASP A C 1
ATOM 1307 O O . ASP A 1 166 ? -5.211 -3.200 -17.222 1.00 91.50 166 ASP A O 1
ATOM 1311 N N . SER A 1 167 ? -4.771 -2.258 -19.218 1.00 92.25 167 SER A N 1
ATOM 1312 C CA . SER A 1 167 ? -4.737 -0.873 -18.762 1.00 92.25 167 SER A CA 1
ATOM 1313 C C . SER A 1 167 ? -5.344 0.054 -19.808 1.00 92.25 167 SER A C 1
ATOM 1315 O O . SER A 1 167 ? -5.046 -0.043 -21.001 1.00 92.25 167 SER A O 1
ATOM 1317 N N . SER A 1 168 ? -6.175 0.996 -19.356 1.00 92.06 168 SER A N 1
ATOM 1318 C CA . SER A 1 168 ? -6.720 2.054 -20.212 1.00 92.06 168 SER A CA 1
ATOM 1319 C C . SER A 1 168 ? -5.635 2.993 -20.736 1.00 92.06 168 SER A C 1
ATOM 1321 O O . SER A 1 168 ? -5.812 3.543 -21.818 1.00 92.06 168 SER A O 1
ATOM 1323 N N . LEU A 1 169 ? -4.506 3.138 -20.031 1.00 92.50 169 LEU A N 1
ATOM 1324 C CA . LEU A 1 169 ? -3.376 3.950 -20.491 1.00 92.50 169 LEU A CA 1
ATOM 1325 C C . LEU A 1 169 ? -2.832 3.421 -21.820 1.00 92.50 169 LEU A C 1
ATOM 1327 O O . LEU A 1 169 ? -2.594 4.192 -22.736 1.00 92.50 169 LEU A O 1
ATOM 1331 N N . LEU A 1 170 ? -2.730 2.103 -21.989 1.00 91.69 170 LEU A N 1
ATOM 1332 C CA . LEU A 1 170 ? -2.155 1.500 -23.198 1.00 91.69 170 LEU A CA 1
ATOM 1333 C C . LEU A 1 170 ? -3.092 1.539 -24.418 1.00 91.69 170 LEU A C 1
ATOM 1335 O O . LEU A 1 170 ? -2.662 1.221 -25.527 1.00 91.69 170 LEU A O 1
ATOM 1339 N N . ARG A 1 171 ? -4.359 1.930 -24.218 1.00 89.88 171 ARG A N 1
ATOM 1340 C CA . ARG A 1 171 ? -5.373 2.099 -25.273 1.00 89.88 171 ARG A CA 1
ATOM 1341 C C . ARG A 1 171 ? -5.512 3.545 -25.757 1.00 89.88 171 ARG A C 1
ATOM 1343 O O . ARG A 1 171 ? -6.242 3.788 -26.711 1.00 89.88 171 ARG A O 1
ATOM 1350 N N . GLN A 1 172 ? -4.848 4.495 -25.100 1.00 91.00 172 GLN A N 1
ATOM 1351 C CA . GLN A 1 172 ? -4.867 5.907 -25.481 1.00 91.00 172 GLN A CA 1
ATOM 1352 C C . GLN A 1 172 ? -3.796 6.218 -26.533 1.00 91.00 172 GLN A C 1
ATOM 1354 O O . GLN A 1 172 ? -2.822 5.477 -26.700 1.00 91.00 172 GLN A O 1
ATOM 1359 N N . SER A 1 173 ? -3.981 7.330 -27.241 1.00 90.38 173 SER A N 1
ATOM 1360 C CA . SER A 1 173 ? -2.979 7.863 -28.162 1.00 90.38 173 SER A CA 1
ATOM 1361 C C . SER A 1 173 ? -1.895 8.597 -27.382 1.00 90.38 173 SER A C 1
ATOM 1363 O O . SER A 1 173 ? -2.193 9.516 -26.624 1.00 90.38 173 SER A O 1
ATOM 1365 N N . TRP A 1 174 ? -0.641 8.216 -27.612 1.00 93.25 174 TRP A N 1
ATOM 1366 C CA . TRP A 1 174 ? 0.531 8.841 -27.002 1.00 93.25 174 TRP A CA 1
ATOM 1367 C C . TRP A 1 174 ? 1.512 9.284 -28.075 1.00 93.25 174 TRP A C 1
ATOM 1369 O O . TRP A 1 174 ? 1.655 8.628 -29.111 1.00 93.25 174 TRP A O 1
ATOM 1379 N N . THR A 1 175 ? 2.211 10.376 -27.801 1.00 91.94 175 THR A N 1
ATOM 1380 C CA . THR A 1 175 ? 3.333 10.842 -28.608 1.00 91.94 175 THR A CA 1
ATOM 1381 C C . THR A 1 175 ? 4.508 9.882 -28.443 1.00 91.94 175 THR A C 1
ATOM 1383 O O . THR A 1 175 ? 4.783 9.393 -27.343 1.00 91.94 175 THR A O 1
ATOM 1386 N N . SER A 1 176 ? 5.216 9.616 -29.543 1.00 92.38 176 SER A N 1
ATOM 1387 C CA . SER A 1 176 ? 6.429 8.796 -29.517 1.00 92.38 176 SER A CA 1
ATOM 1388 C C . SER A 1 176 ? 7.423 9.328 -28.478 1.00 92.38 176 SER A C 1
ATOM 1390 O O . SER A 1 176 ? 7.614 10.537 -28.345 1.00 92.38 176 SER A O 1
ATOM 1392 N N . GLY A 1 177 ? 8.025 8.425 -27.708 1.00 90.56 177 GLY A N 1
ATOM 1393 C CA . GLY A 1 177 ? 8.970 8.748 -26.640 1.00 90.56 177 GLY A CA 1
ATOM 1394 C C . GLY A 1 177 ? 8.351 8.973 -25.256 1.00 90.56 177 GLY A C 1
ATOM 1395 O O . GLY A 1 177 ? 9.086 8.911 -24.270 1.00 90.56 177 GLY A O 1
ATOM 1396 N N . GLN A 1 178 ? 7.029 9.164 -25.137 1.00 93.88 178 GLN A N 1
ATOM 1397 C CA . GLN A 1 178 ? 6.382 9.307 -23.827 1.00 93.88 178 GLN A CA 1
ATOM 1398 C C . GLN A 1 178 ? 6.481 8.012 -23.013 1.00 93.88 178 GLN A C 1
ATOM 1400 O O . GLN A 1 178 ? 6.201 6.924 -23.527 1.00 93.88 178 GLN A O 1
ATOM 1405 N N . ARG A 1 179 ? 6.880 8.153 -21.741 1.00 95.25 179 ARG A N 1
ATOM 1406 C CA . ARG A 1 179 ? 6.957 7.071 -20.753 1.00 95.25 179 ARG A CA 1
ATOM 1407 C C . ARG A 1 179 ? 5.668 7.016 -19.932 1.00 95.25 179 ARG A C 1
ATOM 1409 O O . ARG A 1 179 ? 5.111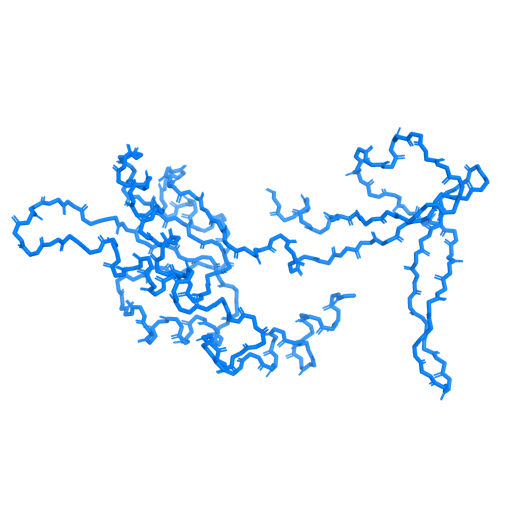 8.057 -19.596 1.00 95.25 179 ARG A O 1
ATOM 1416 N N . LEU A 1 180 ? 5.221 5.809 -19.607 1.00 95.25 180 LEU A N 1
ATOM 1417 C CA . LEU A 1 180 ? 4.001 5.527 -18.858 1.00 95.25 180 LEU A CA 1
ATOM 1418 C C . LEU A 1 180 ? 4.280 4.487 -17.785 1.00 95.25 180 LEU A C 1
ATOM 1420 O O . LEU A 1 180 ? 4.873 3.451 -18.072 1.00 95.25 180 LEU A O 1
ATOM 1424 N N . GLU A 1 181 ? 3.774 4.718 -16.585 1.00 95.31 181 GLU A N 1
ATOM 1425 C CA . GLU A 1 181 ? 3.826 3.756 -15.490 1.00 95.31 181 GLU A CA 1
ATOM 1426 C C . GLU A 1 181 ? 2.478 3.048 -15.385 1.00 95.31 181 GLU A C 1
ATOM 1428 O O . GLU A 1 181 ? 1.420 3.674 -15.307 1.00 95.31 181 GLU A O 1
ATOM 1433 N N . VAL A 1 182 ? 2.498 1.718 -15.429 1.00 94.62 182 VAL A N 1
ATOM 1434 C CA . VAL A 1 182 ? 1.292 0.898 -15.348 1.00 94.62 182 VAL A CA 1
ATOM 1435 C C . VAL A 1 182 ? 1.354 0.031 -14.097 1.00 94.62 182 VAL A C 1
ATOM 1437 O O . VAL A 1 182 ? 2.148 -0.908 -14.005 1.00 94.62 182 VAL A O 1
ATOM 1440 N N . HIS A 1 183 ? 0.453 0.316 -13.154 1.00 92.38 183 HIS A N 1
ATOM 1441 C CA . HIS A 1 183 ? 0.291 -0.387 -11.876 1.00 92.38 183 HIS A CA 1
ATOM 1442 C C . HIS A 1 183 ? -0.455 -1.724 -12.049 1.00 92.38 183 HIS A C 1
ATOM 1444 O O . HIS A 1 183 ? -1.530 -1.945 -11.489 1.00 92.38 183 HIS A O 1
ATOM 1450 N N . ALA A 1 184 ? 0.094 -2.626 -12.866 1.00 89.56 184 ALA A N 1
ATOM 1451 C CA . ALA A 1 184 ? -0.536 -3.915 -13.158 1.00 89.56 184 ALA A CA 1
ATOM 1452 C C . ALA A 1 184 ? -0.699 -4.795 -11.904 1.00 89.56 184 ALA A C 1
ATOM 1454 O O . ALA A 1 184 ? -1.709 -5.484 -11.774 1.00 89.56 184 ALA A O 1
ATOM 1455 N N . SER A 1 185 ? 0.257 -4.736 -10.973 1.00 89.19 185 SER A N 1
ATOM 1456 C CA . SER A 1 185 ? 0.223 -5.500 -9.719 1.00 89.19 185 SER A CA 1
ATOM 1457 C C . SER A 1 185 ? -0.898 -5.037 -8.781 1.00 89.19 185 SER A C 1
ATOM 1459 O O . SER A 1 185 ? -1.589 -5.872 -8.207 1.00 89.19 185 SER A O 1
ATOM 1461 N N . CYS A 1 186 ? -1.163 -3.728 -8.699 1.00 86.75 186 CYS A N 1
ATOM 1462 C CA . CYS A 1 186 ? -2.282 -3.191 -7.921 1.00 86.75 186 CYS A CA 1
ATOM 1463 C C . CYS A 1 186 ? -3.630 -3.709 -8.443 1.00 86.75 186 CYS A C 1
ATOM 1465 O O . CYS A 1 186 ? -4.494 -4.076 -7.654 1.00 86.75 186 CYS A O 1
ATOM 1467 N N . ARG A 1 187 ? -3.809 -3.784 -9.771 1.00 84.50 187 ARG A N 1
ATOM 1468 C CA . ARG A 1 187 ? -5.033 -4.331 -10.386 1.00 84.50 187 ARG A CA 1
ATOM 1469 C C . ARG A 1 187 ? -5.209 -5.825 -10.117 1.00 84.50 187 ARG A C 1
ATOM 1471 O O . ARG A 1 187 ? -6.338 -6.269 -10.024 1.00 84.50 187 ARG A O 1
ATOM 1478 N N . GLN A 1 188 ? -4.120 -6.592 -10.059 1.00 86.06 188 GLN A N 1
ATOM 1479 C CA . GLN A 1 188 ? -4.171 -8.027 -9.750 1.00 86.06 188 GLN A CA 1
ATOM 1480 C C . GL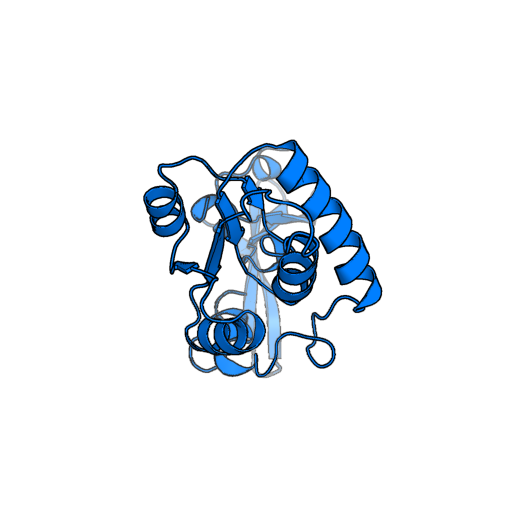N A 1 188 ? -4.466 -8.301 -8.273 1.00 86.06 188 GLN A C 1
ATOM 1482 O O . GLN A 1 188 ? -4.920 -9.391 -7.942 1.00 86.06 188 GLN A O 1
ATOM 1487 N N . TRP A 1 189 ? -4.152 -7.342 -7.403 1.00 84.00 189 TRP A N 1
ATOM 1488 C CA . TRP A 1 189 ? -4.388 -7.439 -5.968 1.00 84.00 189 TRP A CA 1
ATOM 1489 C C . TRP A 1 189 ? -5.827 -7.085 -5.563 1.00 84.00 189 TRP A C 1
ATOM 1491 O O . TRP A 1 189 ? -6.319 -7.648 -4.588 1.00 84.00 189 TRP A O 1
ATOM 1501 N N . LEU A 1 190 ? -6.471 -6.154 -6.281 1.00 76.12 190 LEU A N 1
ATOM 1502 C CA . LEU A 1 190 ? -7.882 -5.774 -6.100 1.00 76.12 190 LEU A CA 1
ATOM 1503 C C . LEU A 1 190 ? -8.844 -6.863 -6.590 1.00 76.12 190 LEU A C 1
ATOM 1505 O O . LEU A 1 190 ? -9.880 -7.041 -5.913 1.00 76.12 190 LEU A O 1
#

Secondary structure (DSSP, 8-state):
-HHHHH-TTT-IIIII---SSTTSTT---HHHHHHHHHHHHHHHHHHT-SEEEEES--HHHHHHHHHHSPPTT--PPPPEEEEE---HHHHHHHHHHH-TTSEEESSHHHHHHHTTT--EEEESS-TTTS--EEEEE-SSSEEEEEEEE-SS-EEEEEEE--SPPS-SGGGS---TT-EEEE-HHHHHH-

Radius of gyration: 20.48 Å; chains: 1; bounding box: 52×30×64 Å

pLDDT: mean 85.67, std 11.93, range [46.62, 97.12]

Foldseek 3Di:
DCCCAPPCDRHCVNHVCPDFEDPDPDHDDVVVLLVVLLVVLVVQVVVVFQEAEEEPDGPSVLNNLVNQDDDPPDPDRGRQAEYADQHVVVVVNVCVRNDDSYHYDPAPVRSCVVRVNTYHYDYDPPLVSADWWKWFDADVFIWTWDWDQDPVGIDTDTHGDDDDAPDPVVVDDDDGGDMDIHRNRVVVRD